Protein AF-A0A2T5PQB7-F1 (afdb_monomer)

Sequence (276 aa):
MSAYSCCNILKSQAKDLSRKLGIKHAAALELIAKSAKFSNFHELMKTAEVKPLEVRLMSAALGVSDLRDAIHEDEVPEELEAELEDQLASAIAESNASEFCIADLVAHTAEYDSTKGTLSLSVSLSYRGKQHPERMYAGTEFFMDCAVTLLRRDGAWMLAEEDGLLISSGQSDRDLDHERELADMEREYLQELESPKVSFEQALADELEIGIDEAAHLTDAEITINDSDDGLVYSYWLDLETVESEPIKRKLINRHGSHQIELRANFFDRVEKIPD

Secondary structure (DSSP, 8-state):
--TTSHHHHHHHHHHHHHHHHT--HHHHHHHHHHHTT-SSHHHHHHHHHH-TT-HHHHHHHHS-SSGGGGGGSTTHHHHHHHHHHHHTHHHHHHSSEEEEEEEEEEEEEEEEETTTTEEEEEEEEEEEEEEPTT--SS--EEEEEEEEEEEEETTEEEE-TTTSEEEEEEEEHHHHHHHHHHHHHHHHHHHHH----B-HHHHHHHHHT--HHHHGGGTTS-EEEEE-TTS-EEEEEEETTS---HHHHHHHHHHHSSSEEEEETTGGGGBS----

Mean predicted aligned error: 13.99 Å

Foldseek 3Di:
DACQQLLNLQLVVLVVVCVVVVHDSLVSLQVLCVVLVHPGNVRVVVCCVVPSLQQSSCCSRQVDSDQFCLCVFDCNQVQVVVVCCVVCVVVVVVFQFDPKHWPDKGWDDWDADSNQQKIKTWMWTKIFGHHDPVDPDGFGIKTFIKIAMWHQDPSHIDQDPPPRIDTPDMDTPNNVVVVVVVVVVVVVVVVVVPQQADALLVLQCVQLVHDSVLSVQQLPFDKDFDADPVGHTQWIKTAQVPRPDPVSQVVSCVVQVDRIDTGGPCSNVRHPDNDD

Structure (mmCIF, N/CA/C/O backbone):
data_AF-A0A2T5PQB7-F1
#
_entry.id   AF-A0A2T5PQB7-F1
#
loop_
_atom_site.group_PDB
_atom_site.id
_atom_site.type_symbol
_atom_site.label_atom_id
_atom_site.label_alt_id
_atom_site.label_comp_id
_atom_site.label_asym_id
_atom_site.label_entity_id
_atom_site.label_seq_id
_atom_site.pdbx_PDB_ins_code
_atom_site.Cartn_x
_atom_site.Cartn_y
_atom_site.Cartn_z
_atom_site.occupancy
_atom_site.B_iso_or_equiv
_atom_site.auth_seq_id
_atom_site.auth_comp_id
_atom_site.auth_asym_id
_atom_site.auth_atom_id
_atom_site.pdbx_PDB_model_num
ATOM 1 N N . MET A 1 1 ? -2.615 -5.185 31.740 1.00 61.34 1 MET A N 1
ATOM 2 C CA . MET A 1 1 ? -3.352 -5.253 30.460 1.00 61.34 1 MET A CA 1
ATOM 3 C C . MET A 1 1 ? -3.457 -3.850 29.912 1.00 61.34 1 MET A C 1
ATOM 5 O O . MET A 1 1 ? -3.871 -2.973 30.662 1.00 61.34 1 MET A O 1
ATOM 9 N N . SER A 1 2 ? -3.048 -3.637 28.667 1.00 78.81 2 SER A N 1
ATOM 10 C CA . SER A 1 2 ? -3.028 -2.301 28.076 1.00 78.81 2 SER A CA 1
ATOM 11 C C . SER A 1 2 ? -4.430 -1.733 27.826 1.00 78.81 2 SER A C 1
ATOM 13 O O . SER A 1 2 ? -5.345 -2.489 27.494 1.00 78.81 2 SER A O 1
ATOM 15 N N . ALA A 1 3 ? -4.592 -0.413 27.962 1.00 82.69 3 ALA A N 1
ATOM 16 C CA . ALA A 1 3 ? -5.834 0.316 27.704 1.00 82.69 3 ALA A CA 1
ATOM 17 C C . ALA A 1 3 ? -6.425 0.028 26.312 1.00 82.69 3 ALA A C 1
ATOM 19 O O . ALA A 1 3 ? -7.640 -0.109 26.204 1.00 82.69 3 ALA A O 1
ATOM 20 N N . TYR A 1 4 ? -5.577 -0.173 25.297 1.00 88.31 4 TYR A N 1
ATOM 21 C CA . TYR A 1 4 ? -6.002 -0.430 23.916 1.00 88.31 4 TYR A CA 1
ATOM 22 C C . TYR A 1 4 ? -6.080 -1.918 23.553 1.00 88.31 4 TYR A C 1
ATOM 24 O O . TYR A 1 4 ? -6.260 -2.285 22.402 1.00 88.31 4 TYR A O 1
ATOM 32 N N . SER A 1 5 ? -5.993 -2.826 24.525 1.00 90.75 5 SER A N 1
ATOM 33 C CA . SER A 1 5 ? -6.391 -4.212 24.250 1.00 90.75 5 SER A CA 1
ATOM 34 C C . SER A 1 5 ? -7.897 -4.281 23.977 1.00 90.75 5 SER A C 1
ATOM 36 O O . SER A 1 5 ? -8.671 -3.623 24.677 1.00 90.75 5 SER A O 1
ATOM 38 N N . CYS A 1 6 ? -8.328 -5.131 23.036 1.00 90.31 6 CYS A N 1
ATOM 39 C CA . CYS A 1 6 ? -9.750 -5.308 22.704 1.00 90.31 6 CYS A CA 1
ATOM 40 C C . CYS A 1 6 ? -10.616 -5.500 23.962 1.00 90.31 6 CYS A C 1
ATOM 42 O O . CYS A 1 6 ? -11.650 -4.866 24.133 1.00 90.31 6 CYS A O 1
ATOM 44 N N . CYS A 1 7 ? -10.137 -6.302 24.915 1.00 90.62 7 CYS A N 1
ATOM 45 C CA . CYS A 1 7 ? -10.797 -6.525 26.200 1.00 90.62 7 CYS A CA 1
ATOM 46 C C . CYS A 1 7 ? -11.022 -5.237 27.014 1.00 90.62 7 CYS A C 1
ATOM 48 O O . CYS A 1 7 ? -12.109 -5.021 27.554 1.00 90.62 7 CYS A O 1
ATOM 50 N N . ASN A 1 8 ? -10.009 -4.375 27.122 1.00 91.00 8 ASN A N 1
ATOM 51 C CA . ASN A 1 8 ? -10.130 -3.135 27.884 1.00 91.00 8 ASN A CA 1
ATOM 52 C C . ASN A 1 8 ? -10.975 -2.087 27.155 1.00 91.00 8 ASN A C 1
ATOM 54 O O . ASN A 1 8 ? -11.748 -1.392 27.817 1.00 91.00 8 ASN A O 1
ATOM 58 N N . ILE A 1 9 ? -10.915 -2.046 25.821 1.00 91.81 9 ILE A N 1
ATOM 59 C CA . ILE A 1 9 ? -11.812 -1.226 25.000 1.00 91.81 9 ILE A CA 1
ATOM 60 C C . ILE A 1 9 ? -13.271 -1.623 25.268 1.00 91.81 9 ILE A C 1
ATOM 62 O O . ILE A 1 9 ? -14.077 -0.777 25.656 1.00 91.81 9 ILE A O 1
ATOM 66 N N . LEU A 1 10 ? -13.599 -2.917 25.195 1.00 92.12 10 LEU A N 1
ATOM 67 C CA . LEU A 1 10 ? -14.954 -3.421 25.461 1.00 92.12 10 LEU A CA 1
ATOM 68 C C . LEU A 1 10 ? -15.416 -3.150 26.902 1.00 92.12 10 LEU A C 1
ATOM 70 O O . LEU A 1 10 ? -16.575 -2.806 27.136 1.00 92.12 10 LEU A O 1
ATOM 74 N N . LYS A 1 11 ? -14.522 -3.246 27.895 1.00 91.88 11 LYS A N 1
ATOM 75 C CA . LYS A 1 11 ? -14.842 -2.864 29.285 1.00 91.88 11 LYS A CA 1
ATOM 76 C C . LYS A 1 11 ? -15.151 -1.374 29.418 1.00 91.88 11 LYS A C 1
ATOM 78 O O . LYS A 1 11 ? -16.061 -1.014 30.169 1.00 91.88 11 LYS A O 1
ATOM 83 N N . SER A 1 12 ? -14.413 -0.519 28.709 1.00 91.69 12 SER A N 1
ATOM 84 C CA . SER A 1 12 ? -14.676 0.921 28.678 1.00 91.69 12 SER A CA 1
ATOM 85 C C . SER A 1 12 ? -16.039 1.207 28.047 1.00 91.69 12 SER A C 1
ATOM 87 O O . SER A 1 12 ? -16.883 1.842 28.677 1.00 91.69 12 SER A O 1
ATOM 89 N N . GLN A 1 13 ? -16.323 0.608 26.887 1.00 91.62 13 GLN A N 1
ATOM 90 C CA . GLN A 1 13 ? -17.629 0.704 26.231 1.00 91.62 13 GLN A CA 1
ATOM 91 C C . GLN A 1 13 ? -18.772 0.223 27.145 1.00 91.62 13 GLN A C 1
ATOM 93 O O . GLN A 1 13 ? -19.814 0.872 27.229 1.00 91.62 13 GLN A O 1
ATOM 98 N N . ALA A 1 14 ? -18.583 -0.862 27.910 1.00 93.00 14 ALA A N 1
ATOM 99 C CA . ALA A 1 14 ? -19.587 -1.347 28.866 1.00 93.00 14 ALA A CA 1
ATOM 100 C C . ALA A 1 14 ? -19.844 -0.352 30.005 1.00 93.00 14 ALA A C 1
ATOM 102 O O . ALA A 1 14 ? -20.958 -0.268 30.531 1.00 93.00 14 ALA A O 1
ATOM 103 N N . LYS A 1 15 ? -18.819 0.392 30.428 1.00 93.38 15 LYS A N 1
ATOM 104 C CA . LYS A 1 15 ? -18.950 1.436 31.450 1.00 93.38 15 LYS A CA 1
ATOM 105 C C . LYS A 1 15 ? -19.785 2.601 30.927 1.00 93.38 15 LYS A C 1
ATOM 107 O O . LYS A 1 15 ? -20.675 3.071 31.638 1.00 93.38 15 LYS A O 1
ATOM 112 N N . ASP A 1 16 ? -19.555 3.012 29.688 1.00 92.12 16 ASP A N 1
ATOM 113 C CA . ASP A 1 16 ? -20.322 4.086 29.061 1.00 92.12 16 ASP A CA 1
ATOM 114 C C . ASP A 1 16 ? -21.757 3.657 28.756 1.00 92.12 16 ASP A C 1
ATOM 116 O O . ASP A 1 16 ? -22.694 4.398 29.045 1.00 92.12 16 ASP A O 1
ATOM 120 N N . LEU A 1 17 ? -21.961 2.424 28.290 1.00 92.88 17 LEU A N 1
ATOM 121 C CA . LEU A 1 17 ? -23.288 1.845 28.068 1.00 92.88 17 LEU A CA 1
ATOM 122 C C . LEU A 1 17 ? -24.085 1.733 29.377 1.00 92.88 17 LEU A C 1
ATOM 124 O O . LEU A 1 17 ? -25.264 2.082 29.417 1.00 92.88 17 LEU A O 1
ATOM 128 N N . SER A 1 18 ? -23.436 1.322 30.472 1.00 94.62 18 SER A N 1
ATOM 129 C CA . SER A 1 18 ? -24.040 1.283 31.811 1.00 94.62 18 SER A CA 1
ATOM 130 C C . SER A 1 18 ? -24.522 2.661 32.266 1.00 94.62 18 SER A C 1
ATOM 132 O O . SER A 1 18 ? -25.629 2.770 32.793 1.00 94.62 18 SER A O 1
ATOM 134 N N . ARG A 1 19 ? -23.732 3.713 32.020 1.00 93.62 19 ARG A N 1
ATOM 135 C CA . ARG A 1 19 ? -24.109 5.100 32.332 1.00 93.62 19 ARG A CA 1
ATOM 136 C C . ARG A 1 19 ? -25.257 5.590 31.454 1.00 93.62 19 ARG A C 1
ATOM 138 O O . ARG A 1 19 ? -26.210 6.149 31.982 1.00 93.62 19 ARG A O 1
ATOM 145 N N . LYS A 1 20 ? -25.184 5.348 30.141 1.00 93.50 20 LYS A N 1
ATOM 146 C CA . LYS A 1 20 ? -26.195 5.783 29.163 1.00 93.50 20 LYS A CA 1
ATOM 147 C C . LYS A 1 20 ? -27.560 5.131 29.404 1.00 93.50 20 LYS A C 1
ATOM 149 O O . LYS A 1 20 ? -28.576 5.803 29.296 1.00 93.50 20 LYS A O 1
ATOM 154 N N . LEU A 1 21 ? -27.588 3.841 29.745 1.00 92.56 21 LEU A N 1
ATOM 155 C CA . LEU A 1 21 ? -28.830 3.077 29.931 1.00 92.56 21 LEU A CA 1
ATOM 156 C C . LEU A 1 21 ? -29.286 2.966 31.394 1.00 92.56 21 LEU A C 1
ATOM 158 O O . LEU A 1 21 ? -30.331 2.378 31.661 1.00 92.56 21 LEU A O 1
ATOM 162 N N . GLY A 1 22 ? -28.507 3.472 32.355 1.00 93.44 22 GLY A N 1
ATOM 163 C CA . GLY A 1 22 ? -28.828 3.371 33.783 1.00 93.44 22 GLY A CA 1
ATOM 164 C C . GLY A 1 22 ? -28.844 1.935 34.331 1.00 93.44 22 GLY A C 1
ATOM 165 O O . GLY A 1 22 ? -29.466 1.671 35.360 1.00 93.44 22 GLY A O 1
ATOM 166 N N . ILE A 1 23 ? -28.181 0.990 33.659 1.00 94.88 23 ILE A N 1
ATOM 167 C CA . ILE A 1 23 ? -28.121 -0.422 34.067 1.00 94.88 23 ILE A CA 1
ATOM 168 C C . ILE A 1 23 ? -26.867 -0.719 34.893 1.00 94.88 23 ILE A C 1
ATOM 170 O O . ILE A 1 23 ? -25.860 -0.014 34.813 1.00 94.88 23 ILE A O 1
ATOM 174 N N . LYS A 1 24 ? -26.885 -1.818 35.658 1.00 95.31 24 LYS A N 1
ATOM 175 C CA . LYS A 1 24 ? -25.694 -2.303 36.379 1.00 95.31 24 LYS A CA 1
ATOM 176 C C . LYS A 1 24 ? -24.565 -2.627 35.394 1.00 95.31 24 LYS A C 1
ATOM 178 O O . LYS A 1 24 ? -24.802 -3.285 34.385 1.00 95.31 24 LYS A O 1
ATOM 183 N N . HIS A 1 25 ? -23.329 -2.271 35.742 1.00 92.81 25 HIS A N 1
ATOM 184 C CA . HIS A 1 25 ? -22.156 -2.519 34.892 1.00 92.81 25 HIS A CA 1
ATOM 185 C C . HIS A 1 25 ? -21.985 -3.997 34.498 1.00 92.81 25 HIS A C 1
ATOM 187 O O . HIS A 1 25 ? -21.705 -4.291 33.344 1.00 92.81 25 HIS A O 1
ATOM 193 N N . ALA A 1 26 ? -22.252 -4.936 35.413 1.00 92.88 26 ALA A N 1
ATOM 194 C CA . ALA A 1 26 ? -22.225 -6.368 35.103 1.00 92.88 26 ALA A CA 1
ATOM 195 C C . ALA A 1 26 ? -23.232 -6.765 34.004 1.00 92.88 26 ALA A C 1
ATOM 197 O O . ALA A 1 26 ? -22.916 -7.582 33.148 1.00 92.88 26 ALA A O 1
ATOM 198 N N . ALA A 1 27 ? -24.421 -6.151 33.986 1.00 93.56 27 ALA A N 1
ATOM 199 C CA . ALA A 1 27 ? -25.402 -6.384 32.927 1.00 93.56 27 ALA A CA 1
ATOM 200 C C . ALA A 1 27 ? -24.947 -5.771 31.592 1.00 93.56 27 ALA A C 1
ATOM 202 O O . ALA A 1 27 ? -25.149 -6.378 30.547 1.00 93.56 27 ALA A O 1
ATOM 203 N N . ALA A 1 28 ? -24.288 -4.608 31.623 1.00 94.38 28 ALA A N 1
ATOM 204 C CA . ALA A 1 28 ? -23.699 -3.998 30.431 1.00 94.38 28 ALA A CA 1
ATOM 205 C C . ALA A 1 28 ? -22.583 -4.863 29.817 1.00 94.38 28 ALA A C 1
ATOM 207 O O . ALA A 1 28 ? -22.543 -5.025 28.602 1.00 94.38 28 ALA A O 1
ATOM 208 N N . LEU A 1 29 ? -21.719 -5.466 30.644 1.00 93.38 29 LEU A N 1
ATOM 209 C CA . LEU A 1 29 ? -20.676 -6.392 30.181 1.00 93.38 29 LEU A CA 1
ATOM 210 C C . LEU A 1 29 ? -21.268 -7.627 29.485 1.00 93.38 29 LEU A C 1
ATOM 212 O O . LEU A 1 29 ? -20.774 -8.036 28.438 1.00 93.38 29 LEU A O 1
ATOM 216 N N . GLU A 1 30 ? -22.352 -8.189 30.026 1.00 95.00 30 GLU A N 1
ATOM 217 C CA . GLU A 1 30 ? -23.059 -9.315 29.400 1.00 95.00 30 GLU A CA 1
ATOM 218 C C . GLU A 1 30 ? -23.740 -8.925 28.081 1.00 95.00 30 GLU A C 1
ATOM 220 O O . GLU A 1 30 ? -23.756 -9.716 27.139 1.00 95.00 30 GLU A O 1
ATOM 225 N N . LEU A 1 31 ? -24.279 -7.706 27.980 1.00 93.50 31 LEU A N 1
ATOM 226 C CA . LEU A 1 31 ? -24.834 -7.201 26.723 1.00 93.50 31 LEU A CA 1
ATOM 227 C C . LEU A 1 31 ? -23.756 -7.070 25.644 1.00 93.50 31 LEU A C 1
ATOM 229 O O . LEU A 1 31 ? -23.984 -7.528 24.527 1.00 93.50 31 LEU A O 1
ATOM 233 N N . ILE A 1 32 ? -22.585 -6.522 25.988 1.00 93.25 32 ILE A N 1
ATOM 234 C CA . ILE A 1 32 ? -21.455 -6.412 25.053 1.00 93.25 32 ILE A CA 1
ATOM 235 C C . ILE A 1 32 ? -20.935 -7.789 24.635 1.00 93.25 32 ILE A C 1
ATOM 237 O O . ILE A 1 32 ? -20.664 -8.019 23.460 1.00 93.25 32 ILE A O 1
ATOM 241 N N . ALA A 1 33 ? -20.831 -8.737 25.570 1.00 93.38 33 ALA A N 1
ATOM 242 C CA . ALA A 1 33 ? -20.403 -10.090 25.232 1.00 93.38 33 ALA A CA 1
ATOM 243 C C . ALA A 1 33 ? -21.357 -10.742 24.220 1.00 93.38 33 ALA A C 1
ATOM 245 O O . ALA A 1 33 ? -20.915 -11.295 23.213 1.00 93.38 33 ALA A O 1
ATOM 246 N N . LYS A 1 34 ? -22.668 -10.607 24.439 1.00 93.44 34 LYS A N 1
ATOM 247 C CA . LYS A 1 34 ? -23.684 -11.138 23.524 1.00 93.44 34 LYS A CA 1
ATOM 248 C C . LYS A 1 34 ? -23.703 -10.422 22.177 1.00 93.44 34 LYS A C 1
ATOM 250 O O . LYS A 1 34 ? -23.844 -11.096 21.159 1.00 93.44 34 LYS A O 1
ATOM 255 N N . SER A 1 35 ? -23.536 -9.097 22.138 1.00 91.12 35 SER A N 1
ATOM 256 C CA . SER A 1 35 ? -23.449 -8.360 20.868 1.00 91.12 35 SER A CA 1
ATOM 257 C C . SER A 1 35 ? -22.213 -8.766 20.066 1.00 91.12 35 SER A C 1
ATOM 259 O O . SER A 1 35 ? -22.291 -8.910 18.851 1.00 91.12 35 SER A O 1
ATOM 261 N N . ALA A 1 36 ? -21.108 -9.064 20.753 1.00 91.75 36 ALA A N 1
ATOM 262 C CA . ALA A 1 36 ? -19.898 -9.637 20.173 1.00 91.75 36 ALA A CA 1
ATOM 263 C C . ALA A 1 36 ? -20.003 -11.154 19.894 1.00 91.75 36 ALA A C 1
ATOM 265 O O . ALA A 1 36 ? -19.003 -11.799 19.598 1.00 91.75 36 ALA A O 1
ATOM 266 N N . LYS A 1 37 ? -21.201 -11.755 19.965 1.00 93.69 37 LYS A N 1
ATOM 267 C CA . LYS A 1 37 ? -21.455 -13.181 19.676 1.00 93.69 37 LYS A CA 1
ATOM 268 C C . LYS A 1 37 ? -20.704 -14.154 20.603 1.00 93.69 37 LYS A C 1
ATOM 270 O O . LYS A 1 37 ? -20.352 -15.259 20.185 1.00 93.69 37 LYS A O 1
ATOM 275 N N . PHE A 1 38 ? -20.467 -13.767 21.856 1.00 93.94 38 PHE A N 1
ATOM 276 C CA . PHE A 1 38 ? -20.034 -14.659 22.937 1.00 93.94 38 PHE A CA 1
ATOM 277 C C . PHE A 1 38 ? -21.229 -15.082 23.798 1.00 93.94 38 PHE A C 1
ATOM 279 O O . PHE A 1 38 ? -22.216 -14.355 23.922 1.00 93.94 38 PHE A O 1
ATOM 286 N N . SER A 1 39 ? -21.139 -16.252 24.432 1.00 93.19 39 SER A N 1
ATOM 287 C CA . SER A 1 39 ? -22.219 -16.779 25.278 1.00 93.19 39 SER A CA 1
ATOM 288 C C . SER A 1 39 ? -22.376 -15.978 26.572 1.00 93.19 39 SER A C 1
ATOM 290 O O . SER A 1 39 ? -23.489 -15.803 27.069 1.00 93.19 39 SER A O 1
ATOM 292 N N . ASN A 1 40 ? -21.253 -15.530 27.136 1.00 94.44 40 ASN A N 1
ATOM 293 C CA . ASN A 1 40 ? -21.177 -14.728 28.354 1.00 94.44 40 ASN A CA 1
ATOM 294 C C . ASN A 1 40 ? -19.845 -13.969 28.425 1.00 94.44 40 ASN A C 1
ATOM 296 O O . ASN A 1 40 ? -18.910 -14.233 27.661 1.00 94.44 40 ASN A O 1
ATOM 300 N N . PHE A 1 41 ? -19.734 -13.046 29.381 1.00 92.62 41 PHE A N 1
ATOM 301 C CA . PHE A 1 41 ? -18.526 -12.240 29.547 1.00 92.62 41 PHE A CA 1
ATOM 302 C C . PHE A 1 41 ? -17.288 -13.061 29.955 1.00 92.62 41 PHE A C 1
ATOM 304 O O . PHE A 1 41 ? -16.159 -12.697 29.624 1.00 92.62 41 PHE A O 1
ATOM 311 N N . HIS A 1 42 ? -17.471 -14.193 30.638 1.00 93.25 42 HIS A N 1
ATOM 312 C CA . HIS A 1 42 ? -16.360 -15.065 31.022 1.00 93.25 42 HIS A CA 1
ATOM 313 C C . HIS A 1 42 ? -15.706 -15.748 29.806 1.00 93.25 42 HIS A C 1
ATOM 315 O O . HIS A 1 42 ? -14.479 -15.801 29.726 1.00 93.25 42 HIS A O 1
ATOM 321 N N . GLU A 1 43 ? -16.500 -16.212 28.834 1.00 94.62 43 GLU A N 1
ATOM 322 C CA . GLU A 1 43 ? -16.003 -16.751 27.557 1.00 94.62 43 GLU A CA 1
ATOM 323 C C . GLU A 1 43 ? -15.200 -15.696 26.789 1.00 94.62 43 GLU A C 1
ATOM 325 O O . GLU A 1 43 ? -14.109 -15.986 26.293 1.00 94.62 43 GLU A O 1
ATOM 330 N N . LEU A 1 44 ? -15.711 -14.463 26.742 1.00 93.44 44 LEU A N 1
ATOM 331 C CA . LEU A 1 44 ? -15.043 -13.334 26.100 1.00 93.44 44 LEU A CA 1
ATOM 332 C C . LEU A 1 44 ? -13.675 -13.068 26.736 1.00 93.44 44 LEU A C 1
ATOM 334 O O . LEU A 1 44 ? -12.671 -13.002 26.031 1.00 93.44 44 LEU A O 1
ATOM 338 N N . MET A 1 45 ? -13.617 -12.977 28.069 1.00 92.81 45 MET A N 1
ATOM 339 C CA . MET A 1 45 ? -12.368 -12.773 28.810 1.00 92.81 45 MET A CA 1
ATOM 340 C C . MET A 1 45 ? -11.349 -13.880 28.535 1.00 92.81 45 MET A C 1
ATOM 342 O O . MET A 1 45 ? -10.198 -13.590 28.218 1.00 92.81 45 MET A O 1
ATOM 346 N N . LYS A 1 46 ? -11.779 -15.145 28.599 1.00 93.75 46 LYS A N 1
ATOM 347 C CA . LYS A 1 46 ? -10.907 -16.295 28.340 1.00 93.75 46 LYS A CA 1
ATOM 348 C C . LYS A 1 46 ? -10.395 -16.304 26.898 1.00 93.75 46 LYS A C 1
ATOM 350 O O . LYS A 1 46 ? -9.241 -16.639 26.650 1.00 93.75 46 LYS A O 1
ATOM 355 N N . THR A 1 47 ? -11.241 -15.912 25.947 1.00 92.81 47 THR A N 1
ATOM 356 C CA . THR A 1 47 ? -10.842 -15.779 24.542 1.00 92.81 47 THR A CA 1
ATOM 357 C C . THR A 1 47 ? -9.816 -14.668 24.382 1.00 92.81 47 THR A C 1
ATOM 359 O O . THR A 1 47 ? -8.798 -14.895 23.743 1.00 92.81 47 THR A O 1
ATOM 362 N N . ALA A 1 48 ? -10.018 -13.515 25.022 1.00 91.31 48 ALA A N 1
ATOM 363 C CA . ALA A 1 48 ? -9.080 -12.398 24.962 1.00 91.31 48 ALA A CA 1
ATOM 364 C C . ALA A 1 48 ? -7.710 -12.714 25.586 1.00 91.31 48 ALA A C 1
ATOM 366 O O . ALA A 1 48 ? -6.710 -12.145 25.161 1.00 91.31 48 ALA A O 1
ATOM 367 N N . GLU A 1 49 ? -7.644 -13.617 26.568 1.00 90.12 49 GLU A N 1
ATOM 368 C CA . GLU A 1 49 ? -6.379 -14.084 27.152 1.00 90.12 49 GLU A CA 1
ATOM 369 C C . GLU A 1 49 ? -5.605 -15.019 26.211 1.00 90.12 49 GLU A C 1
ATOM 371 O O . GLU A 1 49 ? -4.384 -14.924 26.120 1.00 90.12 49 GLU A O 1
ATOM 376 N N . VAL A 1 50 ? -6.302 -15.918 25.507 1.00 92.06 50 VAL A N 1
ATOM 377 C CA . VAL A 1 50 ? -5.671 -16.926 24.633 1.00 92.06 50 VAL A CA 1
ATOM 378 C C . VAL A 1 50 ? -5.420 -16.386 23.222 1.00 92.06 50 VAL A C 1
ATOM 380 O O . VAL A 1 50 ? -4.408 -16.704 22.603 1.00 92.06 50 VAL A O 1
ATOM 383 N N . LYS A 1 51 ? -6.353 -15.590 22.696 1.00 92.62 51 LYS A N 1
ATOM 384 C CA . LYS A 1 51 ? -6.337 -14.984 21.360 1.00 92.62 51 LYS A CA 1
ATOM 385 C C . LYS A 1 51 ? -6.824 -13.529 21.452 1.00 92.62 51 LYS A C 1
ATOM 387 O O . LYS A 1 51 ? -7.998 -13.259 21.199 1.00 92.62 51 LYS A O 1
ATOM 392 N N . PRO A 1 52 ? -5.934 -12.581 21.796 1.00 89.31 52 PRO A N 1
ATOM 393 C CA . PRO A 1 52 ? -6.294 -11.172 21.990 1.00 89.31 52 PRO A CA 1
ATOM 394 C C . PRO A 1 52 ? -6.891 -10.480 20.754 1.00 89.31 52 PRO A C 1
ATOM 396 O O . PRO A 1 52 ? -7.635 -9.513 20.905 1.00 89.31 52 PRO A O 1
ATOM 399 N N . LEU A 1 53 ? -6.564 -10.984 19.559 1.00 90.31 53 LEU A N 1
ATOM 400 C CA . LEU A 1 53 ? -6.986 -10.482 18.245 1.00 90.31 53 LEU A CA 1
ATOM 401 C C . LEU A 1 53 ? -7.922 -11.472 17.533 1.00 90.31 53 LEU A C 1
ATOM 403 O O . LEU A 1 53 ? -7.849 -11.681 16.327 1.00 90.31 53 LEU A O 1
ATOM 407 N N . GLU A 1 54 ? -8.770 -12.170 18.286 1.00 93.75 54 GLU A N 1
ATOM 408 C CA . GLU A 1 54 ? -9.811 -12.999 17.678 1.00 93.75 54 GLU A CA 1
ATOM 409 C C . GLU A 1 54 ? -10.858 -12.118 16.970 1.00 93.75 54 GLU A C 1
ATOM 411 O O . GLU A 1 54 ? -11.182 -11.025 17.431 1.00 93.75 54 GLU A O 1
ATOM 416 N N . VAL A 1 55 ? -11.380 -12.589 15.833 1.00 93.06 55 VAL A N 1
ATOM 417 C CA . VAL A 1 55 ? -12.209 -11.795 14.905 1.00 93.06 55 VAL A CA 1
ATOM 418 C C . VAL A 1 55 ? -13.436 -11.164 15.574 1.00 93.06 55 VAL A C 1
ATOM 420 O O . VAL A 1 55 ? -13.774 -10.019 15.280 1.00 93.06 55 VAL A O 1
ATOM 423 N N . ARG A 1 56 ? -14.106 -11.861 16.502 1.00 93.62 56 ARG A N 1
ATOM 424 C CA . ARG A 1 56 ? -15.270 -11.314 17.217 1.00 93.62 56 ARG A CA 1
ATOM 425 C C . ARG A 1 56 ? -14.860 -10.222 18.202 1.00 93.62 56 ARG A C 1
ATOM 427 O O . ARG A 1 56 ? -15.592 -9.247 18.358 1.00 93.62 56 ARG A O 1
ATOM 434 N N . LEU A 1 57 ? -13.705 -10.372 18.855 1.00 92.75 57 LEU A N 1
ATOM 435 C CA . LEU A 1 57 ? -13.146 -9.337 19.731 1.00 92.75 57 LEU A CA 1
ATOM 436 C C . LEU A 1 57 ? -12.757 -8.089 18.941 1.00 92.75 57 LEU A C 1
ATOM 438 O O . LEU A 1 57 ? -13.114 -6.990 19.360 1.00 92.75 57 LEU A O 1
ATOM 442 N N . MET A 1 58 ? -12.058 -8.259 17.816 1.00 93.88 58 MET A N 1
ATOM 443 C CA . MET A 1 58 ? -11.636 -7.143 16.965 1.00 93.88 58 MET A CA 1
ATOM 444 C C . MET A 1 58 ? -12.842 -6.407 16.394 1.00 93.88 58 MET A C 1
ATOM 446 O O . MET A 1 58 ? -12.950 -5.203 16.592 1.00 93.88 58 MET A O 1
ATOM 450 N N . SER A 1 59 ? -13.810 -7.126 15.824 1.00 92.69 59 SER A N 1
ATOM 451 C CA . SER A 1 59 ? -15.004 -6.500 15.251 1.00 92.69 59 SER A CA 1
ATOM 452 C C . SER A 1 59 ? -15.780 -5.688 16.293 1.00 92.69 59 SER A C 1
ATOM 454 O O . SER A 1 59 ? -16.217 -4.576 16.015 1.00 92.69 59 SER A O 1
ATOM 456 N N . ALA A 1 60 ? -15.899 -6.189 17.526 1.00 91.69 60 ALA A N 1
ATOM 457 C CA . ALA A 1 60 ? -16.606 -5.473 18.584 1.00 91.69 60 ALA A CA 1
ATOM 458 C C . ALA A 1 60 ? -15.812 -4.287 19.171 1.00 91.69 60 ALA A C 1
ATOM 460 O O . ALA A 1 60 ? -16.407 -3.293 19.582 1.00 91.69 60 ALA A O 1
ATOM 461 N N . ALA A 1 61 ? -14.483 -4.392 19.269 1.00 92.12 61 ALA A N 1
ATOM 462 C CA . ALA A 1 61 ? -13.648 -3.384 19.928 1.00 92.12 61 ALA A CA 1
ATOM 463 C C . ALA A 1 61 ? -13.103 -2.321 18.962 1.00 92.12 61 ALA A C 1
ATOM 465 O O . ALA A 1 61 ? -13.088 -1.128 19.272 1.00 92.12 61 ALA A O 1
ATOM 466 N N . LEU A 1 62 ? -12.626 -2.771 17.808 1.00 91.44 62 LEU A N 1
ATOM 467 C CA . LEU A 1 62 ? -11.897 -1.996 16.809 1.00 91.44 62 LEU A CA 1
ATOM 468 C C . LEU A 1 62 ? -12.747 -1.660 15.578 1.00 91.44 62 LEU A C 1
ATOM 470 O O . LEU A 1 62 ? -12.271 -0.932 14.719 1.00 91.44 62 LEU A O 1
ATOM 474 N N . GLY A 1 63 ? -13.969 -2.192 15.479 1.00 90.88 63 GLY A N 1
ATOM 475 C CA . GLY A 1 63 ? -14.857 -2.008 14.323 1.00 90.88 63 GLY A CA 1
ATOM 476 C C . GLY A 1 63 ? -14.551 -2.948 13.156 1.00 90.88 63 GLY A C 1
ATOM 477 O O . GLY A 1 63 ? -15.448 -3.271 12.388 1.00 90.88 63 GLY A O 1
ATOM 478 N N . VAL A 1 64 ? -13.332 -3.489 13.095 1.00 93.06 64 VAL A N 1
ATOM 479 C CA . VAL A 1 64 ? -12.834 -4.267 11.955 1.00 93.06 64 VAL A CA 1
ATOM 480 C C . VAL A 1 64 ? -12.708 -5.761 12.242 1.00 93.06 64 VAL A C 1
ATOM 482 O O . VAL A 1 64 ? -12.367 -6.180 13.351 1.00 93.06 64 VAL A O 1
ATOM 485 N N . SER A 1 65 ? -12.975 -6.590 11.231 1.00 91.94 65 SER A N 1
ATOM 486 C CA . SER A 1 65 ? -12.709 -8.036 11.277 1.00 91.94 65 SER A CA 1
ATOM 487 C C . SER A 1 65 ? -11.281 -8.403 10.886 1.00 91.94 65 SER A C 1
ATOM 489 O O . SER A 1 65 ? -10.786 -9.440 11.331 1.00 91.94 65 SER A O 1
ATOM 491 N N . ASP A 1 66 ? -10.637 -7.560 10.085 1.00 93.38 66 ASP A N 1
ATOM 492 C CA . ASP A 1 66 ? -9.235 -7.640 9.703 1.00 93.38 66 ASP A CA 1
ATOM 493 C C . ASP A 1 66 ? -8.589 -6.285 10.001 1.00 93.38 66 ASP A C 1
ATOM 495 O O . ASP A 1 66 ? -9.153 -5.244 9.688 1.00 93.38 66 ASP A O 1
ATOM 499 N N . LEU A 1 67 ? -7.412 -6.278 10.627 1.00 93.19 67 LEU A N 1
ATOM 500 C CA . LEU A 1 67 ? -6.713 -5.029 10.938 1.00 93.19 67 LEU A CA 1
ATOM 501 C C . LEU A 1 67 ? -6.350 -4.243 9.674 1.00 93.19 67 LEU A C 1
ATOM 503 O O . LEU A 1 67 ? -6.252 -3.024 9.731 1.00 93.19 67 LEU A O 1
ATOM 507 N N . ARG A 1 68 ? -6.185 -4.932 8.543 1.00 94.31 68 ARG A N 1
ATOM 508 C CA . ARG A 1 68 ? -5.918 -4.311 7.243 1.00 94.31 68 ARG A CA 1
ATOM 509 C C . ARG A 1 68 ? -7.068 -3.432 6.763 1.00 94.31 68 ARG A C 1
ATOM 511 O O . ARG A 1 68 ? -6.810 -2.429 6.114 1.00 94.31 68 ARG A O 1
ATOM 518 N N . ASP A 1 69 ? -8.300 -3.757 7.148 1.00 93.62 69 ASP A N 1
ATOM 519 C CA . ASP A 1 69 ? -9.485 -2.993 6.753 1.00 93.62 69 ASP A CA 1
ATOM 520 C C . ASP A 1 69 ? -9.574 -1.644 7.487 1.00 93.62 69 ASP A C 1
ATOM 522 O O . ASP A 1 69 ? -10.304 -0.761 7.052 1.00 93.62 69 ASP A O 1
ATOM 526 N N . ALA A 1 70 ? -8.810 -1.443 8.572 1.00 93.19 70 ALA A N 1
ATOM 527 C CA . ALA A 1 70 ? -8.850 -0.215 9.372 1.00 93.19 70 ALA A CA 1
ATOM 528 C C . ALA A 1 70 ? -8.459 1.047 8.591 1.00 93.19 70 ALA A C 1
ATOM 530 O O . ALA A 1 70 ? -8.820 2.145 8.999 1.00 93.19 70 ALA A O 1
ATOM 531 N N . ILE A 1 71 ? -7.746 0.898 7.472 1.00 92.94 71 ILE A N 1
ATOM 532 C CA . ILE A 1 71 ? -7.398 2.012 6.586 1.00 92.94 71 ILE A CA 1
ATOM 533 C C . ILE A 1 71 ? -8.600 2.558 5.798 1.00 92.94 71 ILE A C 1
ATOM 535 O O . ILE A 1 71 ? -8.531 3.656 5.260 1.00 92.94 71 ILE A O 1
ATOM 539 N N . HIS A 1 72 ? -9.700 1.804 5.734 1.00 91.75 72 HIS A N 1
ATOM 540 C CA . HIS A 1 72 ? -10.939 2.190 5.054 1.00 91.75 72 HIS A CA 1
ATOM 541 C C . HIS A 1 72 ? -12.035 2.663 6.020 1.00 91.75 72 HIS A C 1
ATOM 543 O O . HIS A 1 72 ? -13.155 2.931 5.589 1.00 91.75 72 HIS A O 1
ATOM 549 N N . GLU A 1 73 ? -11.740 2.716 7.318 1.00 91.88 73 GLU A N 1
ATOM 550 C CA . GLU A 1 73 ? -12.702 3.077 8.357 1.00 91.88 73 GLU A CA 1
ATOM 551 C C . GLU A 1 73 ? -12.593 4.555 8.743 1.00 91.88 73 GLU A C 1
ATOM 553 O O . GLU A 1 73 ? -11.543 5.180 8.598 1.00 91.88 73 GLU A O 1
ATOM 558 N N . ASP A 1 74 ? -13.676 5.075 9.325 1.00 91.38 74 ASP A N 1
ATOM 559 C CA . ASP A 1 74 ? -13.744 6.428 9.885 1.00 91.38 74 ASP A CA 1
ATOM 560 C C . ASP A 1 74 ? -13.333 7.511 8.851 1.00 91.38 74 ASP A C 1
ATOM 562 O O . ASP A 1 74 ? -13.785 7.465 7.707 1.00 91.38 74 ASP A O 1
ATOM 566 N N . GLU A 1 75 ? -12.527 8.501 9.246 1.00 90.50 75 GLU A N 1
ATOM 567 C CA . GLU A 1 75 ? -12.045 9.596 8.378 1.00 90.50 75 GLU A CA 1
ATOM 568 C C . GLU A 1 75 ? -10.656 9.295 7.772 1.00 90.50 75 GLU A C 1
ATOM 570 O O . GLU A 1 75 ? -10.079 10.129 7.077 1.00 90.50 75 GLU A O 1
ATOM 575 N N . VAL A 1 76 ? -10.124 8.080 7.977 1.00 92.38 76 VAL A N 1
ATOM 576 C CA . VAL A 1 76 ? -8.762 7.699 7.558 1.00 92.38 76 VAL A CA 1
ATOM 577 C C . VAL A 1 76 ? -8.516 7.873 6.053 1.00 92.38 76 VAL A C 1
ATOM 579 O O . VAL A 1 76 ? -7.454 8.388 5.707 1.00 92.38 76 VAL A O 1
ATOM 582 N N . PRO A 1 77 ? -9.435 7.497 5.136 1.00 91.25 77 PRO A N 1
ATOM 583 C CA . PRO A 1 77 ? -9.216 7.721 3.708 1.00 91.25 77 PRO A CA 1
ATOM 584 C C . PRO A 1 77 ? -9.075 9.203 3.341 1.00 91.25 77 PRO A C 1
ATOM 586 O O . PRO A 1 77 ? -8.230 9.540 2.520 1.00 91.25 77 PRO A O 1
ATOM 589 N N . GLU A 1 78 ? -9.868 10.081 3.963 1.00 91.19 78 GLU A N 1
ATOM 590 C CA . GLU A 1 78 ? -9.835 11.5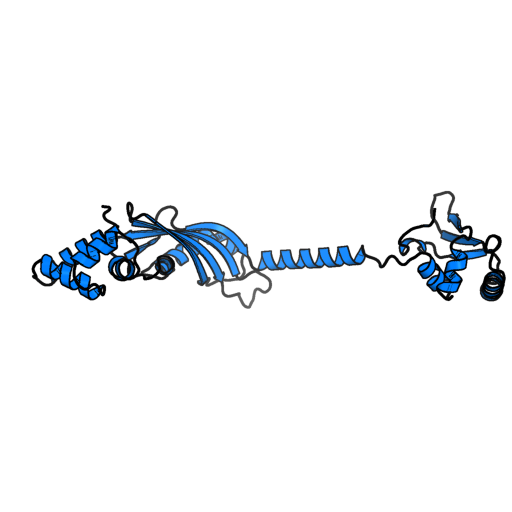27 3.700 1.00 91.19 78 GLU A CA 1
ATOM 591 C C . GLU A 1 78 ? -8.542 12.153 4.242 1.00 91.19 78 GLU A C 1
ATOM 593 O O . GLU A 1 78 ? -7.898 12.947 3.557 1.00 91.19 78 GLU A O 1
ATOM 598 N N . GLU A 1 79 ? -8.119 11.750 5.445 1.00 93.12 79 GLU A N 1
ATOM 599 C CA . GLU A 1 79 ? -6.840 12.164 6.034 1.00 93.12 79 GLU A CA 1
ATOM 600 C C . GLU A 1 79 ? -5.647 11.686 5.193 1.00 93.12 79 GLU A C 1
ATOM 602 O O . GLU A 1 79 ? -4.695 12.436 4.976 1.00 93.12 79 GLU A O 1
ATOM 607 N N . LEU A 1 80 ? -5.708 10.454 4.679 1.00 92.56 80 LEU A N 1
ATOM 608 C CA . LEU A 1 80 ? -4.673 9.884 3.823 1.00 92.56 80 LEU A CA 1
ATOM 609 C C . LEU A 1 80 ? -4.582 10.605 2.472 1.00 92.56 80 LEU A C 1
ATOM 611 O O . LEU A 1 80 ? -3.476 10.861 2.002 1.00 92.56 80 LEU A O 1
ATOM 615 N N . GLU A 1 81 ? -5.716 10.931 1.847 1.00 92.50 81 GLU A N 1
ATOM 616 C CA . GLU A 1 81 ? -5.739 11.703 0.598 1.00 92.50 81 GLU A CA 1
ATOM 617 C C . GLU A 1 81 ? -5.153 13.104 0.789 1.00 92.50 81 GLU A C 1
ATOM 619 O O . GLU A 1 81 ? -4.336 13.531 -0.025 1.00 92.50 81 GLU A O 1
ATOM 624 N N . ALA A 1 82 ? -5.504 13.786 1.882 1.00 91.81 82 ALA A N 1
ATOM 625 C CA . ALA A 1 82 ? -4.955 15.102 2.196 1.00 91.81 82 ALA A CA 1
ATOM 626 C C . ALA A 1 82 ? -3.429 15.060 2.398 1.00 91.81 82 ALA A C 1
ATOM 628 O O . ALA A 1 82 ? -2.710 15.910 1.873 1.00 91.81 82 ALA A O 1
ATOM 629 N N . GLU A 1 83 ? -2.928 14.051 3.115 1.00 92.31 83 GLU A N 1
ATOM 630 C CA . GLU A 1 83 ? -1.492 13.867 3.343 1.00 92.31 83 GLU A CA 1
ATOM 631 C C . GLU A 1 83 ? -0.746 13.502 2.046 1.00 92.31 83 GLU A C 1
ATOM 633 O O . GLU A 1 83 ? 0.343 14.013 1.781 1.00 92.31 83 GLU A O 1
ATOM 638 N N . LEU A 1 84 ? -1.340 12.658 1.193 1.00 92.00 84 LEU A N 1
ATOM 639 C CA . LEU A 1 84 ? -0.790 12.338 -0.128 1.00 92.00 84 LEU A CA 1
ATOM 640 C C . LEU A 1 84 ? -0.730 13.568 -1.035 1.00 92.00 84 LEU A C 1
ATOM 642 O O . LEU A 1 84 ? 0.268 13.757 -1.727 1.00 92.00 84 LEU A O 1
ATOM 646 N N . GLU A 1 85 ? -1.776 14.396 -1.048 1.00 91.44 85 GLU A N 1
ATOM 647 C CA . GLU A 1 85 ? -1.805 15.631 -1.833 1.00 91.44 85 GLU A CA 1
ATOM 648 C C . GLU A 1 85 ? -0.690 16.594 -1.406 1.00 91.44 85 GLU A C 1
ATOM 650 O O . GLU A 1 85 ? -0.013 17.147 -2.275 1.00 91.44 85 GLU A O 1
ATOM 655 N N . ASP A 1 86 ? -0.448 16.746 -0.100 1.00 91.69 86 ASP A N 1
ATOM 656 C CA . ASP A 1 86 ? 0.625 17.603 0.416 1.00 91.69 86 ASP A CA 1
ATOM 657 C C . ASP A 1 86 ? 2.016 17.051 0.064 1.00 91.69 86 ASP A C 1
ATOM 659 O O . ASP A 1 86 ? 2.826 17.749 -0.558 1.00 91.69 86 ASP A O 1
ATOM 663 N N . GLN A 1 87 ? 2.283 15.771 0.359 1.00 90.81 87 GLN A N 1
ATOM 664 C CA . GLN A 1 87 ? 3.589 15.156 0.087 1.00 90.81 87 GLN A CA 1
ATOM 665 C C . GLN A 1 87 ? 3.908 15.077 -1.414 1.00 90.81 87 GLN A C 1
ATOM 667 O O . GLN A 1 87 ? 5.068 15.219 -1.814 1.00 90.81 87 GLN A O 1
ATOM 672 N N . LEU A 1 88 ? 2.896 14.874 -2.264 1.00 89.56 88 LEU A N 1
ATOM 673 C CA . LEU A 1 88 ? 3.060 14.757 -3.715 1.00 89.56 88 LEU A CA 1
ATOM 674 C C . LEU A 1 88 ? 2.819 16.066 -4.465 1.00 89.56 88 LEU A C 1
ATOM 676 O O . LEU A 1 88 ? 2.914 16.064 -5.692 1.00 89.56 88 LEU A O 1
ATOM 680 N N . ALA A 1 89 ? 2.576 17.189 -3.786 1.00 89.69 89 ALA A N 1
ATOM 681 C CA . ALA A 1 89 ? 2.236 18.461 -4.426 1.00 89.69 89 ALA A CA 1
ATOM 682 C C . ALA A 1 89 ? 3.223 18.860 -5.541 1.00 89.69 89 ALA A C 1
ATOM 684 O O . ALA A 1 89 ? 2.817 19.302 -6.618 1.00 89.69 89 ALA A O 1
ATOM 685 N N . SER A 1 90 ? 4.528 18.656 -5.316 1.00 88.38 90 SER A N 1
ATOM 686 C CA . SER A 1 90 ? 5.562 18.934 -6.323 1.00 88.38 90 SER A CA 1
ATOM 687 C C . SER A 1 90 ? 5.495 17.971 -7.512 1.00 88.38 90 SER A C 1
ATOM 689 O O . SER A 1 90 ? 5.554 18.415 -8.654 1.00 88.38 90 SER A O 1
ATOM 691 N N . ALA A 1 91 ? 5.339 16.667 -7.262 1.00 85.75 91 ALA A N 1
ATOM 692 C CA . ALA A 1 91 ? 5.250 15.654 -8.316 1.00 85.75 91 ALA A CA 1
ATOM 693 C C . ALA A 1 91 ? 3.969 15.822 -9.154 1.00 85.75 91 ALA A C 1
ATOM 695 O O . ALA A 1 91 ? 3.994 15.729 -10.381 1.00 85.75 91 ALA A O 1
ATOM 696 N N . ILE A 1 92 ? 2.855 16.158 -8.502 1.00 87.56 92 ILE A N 1
ATOM 697 C CA . ILE A 1 92 ? 1.585 16.506 -9.144 1.00 87.56 92 ILE A CA 1
ATOM 698 C C . ILE A 1 92 ? 1.752 17.744 -10.027 1.00 87.56 92 ILE A C 1
ATOM 700 O O . ILE A 1 92 ? 1.263 17.747 -11.155 1.00 87.56 92 ILE A O 1
ATOM 704 N N . ALA A 1 93 ? 2.467 18.774 -9.565 1.00 85.81 93 ALA A N 1
ATOM 705 C CA . ALA A 1 93 ? 2.705 19.989 -10.347 1.00 85.81 93 ALA A CA 1
ATOM 706 C C . ALA A 1 93 ? 3.537 19.744 -11.620 1.00 85.81 93 ALA A C 1
ATOM 708 O O . ALA A 1 93 ? 3.394 20.482 -12.598 1.00 85.81 93 ALA A O 1
ATOM 709 N N . GLU A 1 94 ? 4.393 18.721 -11.616 1.00 82.81 94 GLU A N 1
ATOM 710 C CA . GLU A 1 94 ? 5.151 18.274 -12.792 1.00 82.81 94 GLU A CA 1
ATOM 711 C C . GLU A 1 94 ? 4.317 17.392 -13.738 1.00 82.81 94 GLU A C 1
ATOM 713 O O . GLU A 1 94 ? 4.657 17.236 -14.915 1.00 82.81 94 GLU A O 1
ATOM 718 N N . SER A 1 95 ? 3.196 16.855 -13.252 1.00 80.50 95 SER A N 1
ATOM 719 C CA . SER A 1 95 ? 2.221 16.129 -14.061 1.00 80.50 95 SER A CA 1
ATOM 720 C C . SER A 1 95 ? 1.315 17.088 -14.852 1.00 80.50 95 SER A C 1
ATOM 722 O O . SER A 1 95 ? 1.141 18.259 -14.517 1.00 80.50 95 SER A O 1
ATOM 724 N N . ASN A 1 96 ? 0.678 16.584 -15.915 1.00 82.00 96 ASN A N 1
ATOM 725 C CA . ASN A 1 96 ? -0.409 17.302 -16.600 1.00 82.00 96 ASN A CA 1
ATOM 726 C C . ASN A 1 96 ? -1.793 16.798 -16.168 1.00 82.00 96 ASN A C 1
ATOM 728 O O . ASN A 1 96 ? -2.747 16.841 -16.955 1.00 82.00 96 ASN A O 1
ATOM 732 N N . ALA A 1 97 ? -1.895 16.302 -14.939 1.00 85.44 97 ALA A N 1
ATOM 733 C CA . ALA A 1 97 ? -3.128 15.819 -14.354 1.00 85.44 97 ALA A CA 1
ATOM 734 C C . ALA A 1 97 ? -3.512 16.644 -13.119 1.00 85.44 97 ALA A C 1
ATOM 736 O O . ALA A 1 97 ? -2.692 17.317 -12.500 1.00 85.44 97 ALA A O 1
ATOM 737 N N . SER A 1 98 ? -4.795 16.604 -12.786 1.00 84.62 98 SER A N 1
ATOM 738 C CA . SER A 1 98 ? -5.377 17.246 -11.608 1.00 84.62 98 SER A CA 1
ATOM 739 C C . SER A 1 98 ? -6.471 16.353 -11.031 1.00 84.62 98 SER A C 1
ATOM 741 O O . SER A 1 98 ? -6.840 15.367 -11.662 1.00 84.62 98 SER A O 1
ATOM 743 N N . GLU A 1 99 ? -7.049 16.716 -9.884 1.00 87.88 99 GLU A N 1
ATOM 744 C CA . GLU A 1 99 ? -8.096 15.904 -9.235 1.00 87.88 99 GLU A CA 1
ATOM 745 C C . GLU A 1 99 ? -7.612 14.469 -8.983 1.00 87.88 99 GLU A C 1
ATOM 747 O O . GLU A 1 99 ? -8.234 13.500 -9.426 1.00 87.88 99 GLU A O 1
ATOM 752 N N . PHE A 1 100 ? -6.446 14.353 -8.345 1.00 89.81 100 PHE A N 1
ATOM 753 C CA . PHE A 1 100 ? -5.925 13.056 -7.955 1.00 89.81 100 PHE A CA 1
ATOM 754 C C . PHE A 1 100 ? -6.786 12.437 -6.854 1.00 89.81 100 PHE A C 1
ATOM 756 O O . PHE A 1 100 ? -7.326 13.138 -6.004 1.00 89.81 100 PHE A O 1
ATOM 763 N N . CYS A 1 101 ? -6.936 11.121 -6.918 1.00 91.06 101 CYS A N 1
ATOM 764 C CA . CYS A 1 101 ? -7.639 10.319 -5.927 1.00 91.06 101 CYS A CA 1
ATOM 765 C C . CYS A 1 101 ? -6.969 8.952 -5.809 1.00 91.06 101 CYS A C 1
ATOM 767 O O . CYS A 1 101 ? -6.279 8.498 -6.735 1.00 91.06 101 CYS A O 1
ATOM 769 N N . ILE A 1 102 ? -7.173 8.287 -4.675 1.00 92.56 102 ILE A N 1
ATOM 770 C CA . ILE A 1 102 ? -6.693 6.919 -4.491 1.00 92.56 102 ILE A CA 1
ATOM 771 C C . ILE A 1 102 ? -7.547 5.991 -5.365 1.00 92.56 102 ILE A C 1
ATOM 773 O O . ILE A 1 102 ? -8.752 5.850 -5.159 1.00 92.56 102 ILE A O 1
ATOM 777 N N . ALA A 1 103 ? -6.930 5.368 -6.370 1.00 89.38 103 ALA A N 1
ATOM 778 C CA . ALA A 1 103 ? -7.615 4.476 -7.305 1.00 89.38 103 ALA A CA 1
ATOM 779 C C . ALA A 1 103 ? -7.639 3.026 -6.809 1.00 89.38 103 ALA A C 1
ATOM 781 O O . ALA A 1 103 ? -8.647 2.334 -6.956 1.00 89.38 103 ALA A O 1
ATOM 782 N N . ASP A 1 104 ? -6.536 2.580 -6.216 1.00 91.00 104 ASP A N 1
ATOM 783 C CA . ASP A 1 104 ? -6.398 1.267 -5.595 1.00 91.00 104 ASP A CA 1
ATOM 784 C C . ASP A 1 104 ? -5.544 1.397 -4.338 1.00 91.00 104 ASP A C 1
ATOM 786 O O . ASP A 1 104 ? -4.580 2.166 -4.313 1.00 91.00 104 ASP A O 1
ATOM 790 N N . LEU A 1 105 ? -5.904 0.648 -3.304 1.00 92.56 105 LEU A N 1
ATOM 791 C CA . LE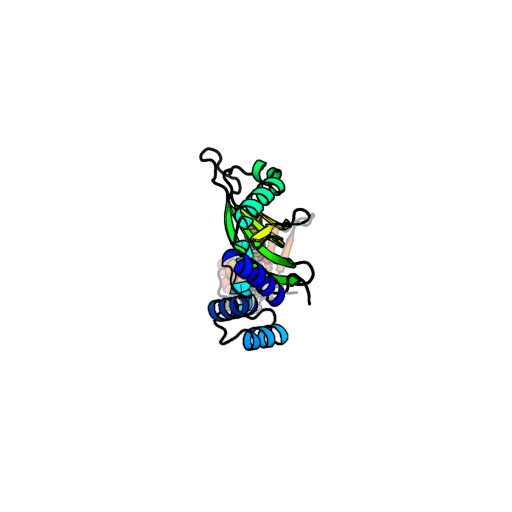U A 1 105 ? -5.214 0.641 -2.026 1.00 92.56 105 LEU A CA 1
ATOM 792 C C . LEU A 1 105 ? -5.273 -0.764 -1.444 1.00 92.56 105 LEU A C 1
ATOM 794 O O . LEU A 1 105 ? -6.348 -1.313 -1.204 1.00 92.56 105 LEU A O 1
ATOM 798 N N . VAL A 1 106 ? -4.098 -1.334 -1.191 1.00 92.75 106 VAL A N 1
ATOM 799 C CA . VAL A 1 106 ? -3.962 -2.701 -0.695 1.00 92.75 106 VAL A CA 1
ATOM 800 C C . VAL A 1 106 ? -2.997 -2.729 0.480 1.00 92.75 106 VAL A C 1
ATOM 802 O O . VAL A 1 106 ? -1.803 -2.482 0.330 1.00 92.75 106 VAL A O 1
ATOM 805 N N . ALA A 1 107 ? -3.507 -3.083 1.660 1.00 93.12 107 ALA A N 1
ATOM 806 C CA . ALA A 1 107 ? -2.688 -3.330 2.841 1.00 93.12 107 ALA A CA 1
ATOM 807 C C . ALA A 1 107 ? -2.151 -4.774 2.847 1.00 93.12 107 ALA A C 1
ATOM 809 O O . ALA A 1 107 ? -2.909 -5.749 2.856 1.00 93.12 107 ALA A O 1
ATOM 810 N N . HIS A 1 108 ? -0.828 -4.922 2.887 1.00 92.25 108 HIS A N 1
ATOM 811 C CA . HIS A 1 108 ? -0.139 -6.217 2.871 1.00 92.25 108 HIS A CA 1
ATOM 812 C C . HIS A 1 108 ? 0.048 -6.787 4.269 1.00 92.25 108 HIS A C 1
ATOM 814 O O . HIS A 1 108 ? -0.233 -7.961 4.522 1.00 92.25 108 HIS A O 1
ATOM 820 N N . THR A 1 109 ? 0.520 -5.949 5.186 1.00 92.44 109 THR A N 1
ATOM 821 C CA . THR A 1 109 ? 0.861 -6.326 6.558 1.00 92.44 109 THR A CA 1
ATOM 822 C C . THR A 1 109 ? 0.158 -5.404 7.543 1.00 92.44 109 THR A C 1
ATOM 824 O O . THR A 1 109 ? -0.162 -4.259 7.224 1.00 92.44 109 THR A O 1
ATOM 827 N N . ALA A 1 110 ? -0.111 -5.926 8.740 1.00 94.62 110 ALA A N 1
ATOM 828 C CA . ALA A 1 110 ? -0.742 -5.176 9.813 1.00 94.62 110 ALA A CA 1
ATOM 829 C C . ALA A 1 110 ? -0.169 -5.591 11.169 1.00 94.62 110 ALA A C 1
ATOM 831 O O . ALA A 1 110 ? -0.271 -6.752 11.572 1.00 94.62 110 ALA A O 1
ATOM 832 N N . GLU A 1 111 ? 0.404 -4.630 11.887 1.00 93.44 111 GLU A N 1
ATOM 833 C CA . GLU A 1 111 ? 0.995 -4.823 13.208 1.00 93.44 111 GLU A CA 1
ATOM 834 C C . GLU A 1 111 ? 0.327 -3.901 14.227 1.00 93.44 111 GLU A C 1
ATOM 836 O O . GLU A 1 111 ? 0.473 -2.681 14.186 1.00 93.44 111 GLU A O 1
ATOM 841 N N . TYR A 1 112 ? -0.424 -4.489 15.161 1.00 93.44 112 TYR A N 1
ATOM 842 C CA . TYR A 1 112 ? -1.148 -3.736 16.183 1.00 93.44 112 TYR A CA 1
ATOM 843 C C . TYR A 1 112 ? -0.432 -3.752 17.535 1.00 93.44 112 TYR A C 1
ATOM 845 O O . TYR A 1 112 ? -0.366 -4.784 18.212 1.00 93.44 112 TYR A O 1
ATOM 853 N N . ASP A 1 113 ? 0.016 -2.583 17.990 1.00 91.38 113 ASP A N 1
ATOM 854 C CA . ASP A 1 113 ? 0.500 -2.381 19.350 1.00 91.38 113 ASP A CA 1
ATOM 855 C C . ASP A 1 113 ? -0.652 -1.998 20.284 1.00 91.38 113 ASP A C 1
ATOM 857 O O . ASP A 1 113 ? -1.023 -0.830 20.449 1.00 91.38 113 ASP A O 1
ATOM 861 N N . SER A 1 114 ? -1.166 -3.004 20.994 1.00 87.69 114 SER A N 1
ATOM 862 C CA . SER A 1 114 ? -2.192 -2.805 22.019 1.00 87.69 114 SER A CA 1
ATOM 863 C C . SER A 1 114 ? -1.741 -1.899 23.169 1.00 87.69 114 SER A C 1
ATOM 865 O O . SER A 1 114 ? -2.596 -1.425 23.910 1.00 87.69 114 SER A O 1
ATOM 867 N N . THR A 1 115 ? -0.440 -1.650 23.360 1.00 87.25 115 THR A N 1
ATOM 868 C CA . THR A 1 115 ? 0.125 -0.807 24.431 1.00 87.25 115 THR A CA 1
ATOM 869 C C . THR A 1 115 ? -0.148 0.672 24.187 1.00 87.25 115 THR A C 1
ATOM 871 O O . THR A 1 115 ? -0.578 1.383 25.096 1.00 87.25 115 THR A O 1
ATOM 874 N N . LYS A 1 116 ? 0.051 1.112 22.943 1.00 87.81 116 LYS A N 1
ATOM 875 C CA . LYS A 1 116 ? -0.118 2.504 22.499 1.00 87.81 116 LYS A CA 1
ATOM 876 C C . LYS A 1 116 ? -1.429 2.745 21.739 1.00 87.81 116 LYS A C 1
ATOM 878 O O . LYS A 1 116 ? -1.868 3.894 21.613 1.00 87.81 116 LYS A O 1
ATOM 883 N N . GLY A 1 117 ? -2.070 1.666 21.285 1.00 89.94 117 GLY A N 1
ATOM 884 C CA . GLY A 1 117 ? -3.225 1.724 20.393 1.00 89.94 117 GLY A CA 1
ATOM 885 C C . GLY A 1 117 ? -2.819 2.171 18.997 1.00 89.94 117 GLY A C 1
ATOM 886 O O . GLY A 1 117 ? -3.540 2.959 18.395 1.00 89.94 117 GLY A O 1
ATOM 887 N N . THR A 1 118 ? -1.650 1.720 18.545 1.00 93.12 118 THR A N 1
ATOM 888 C CA . THR A 1 118 ? -1.056 2.082 17.257 1.00 93.12 118 THR A CA 1
ATOM 889 C C . THR A 1 118 ? -1.130 0.882 16.326 1.00 93.12 118 THR A C 1
ATOM 891 O O . THR A 1 118 ? -0.874 -0.242 16.758 1.00 93.12 118 THR A O 1
ATOM 894 N N . LEU A 1 119 ? -1.491 1.115 15.073 1.00 94.19 119 LEU A N 1
ATOM 895 C CA . LEU A 1 119 ? -1.535 0.118 14.018 1.00 94.19 119 LEU A CA 1
ATOM 896 C C . LEU A 1 119 ? -0.592 0.556 12.903 1.00 94.19 119 LEU A C 1
ATOM 898 O O . LEU A 1 119 ? -0.796 1.608 12.309 1.00 94.19 119 LEU A O 1
ATOM 902 N N . SER A 1 120 ? 0.426 -0.249 12.636 1.00 94.75 120 SER A N 1
ATOM 903 C CA . SER A 1 120 ? 1.349 -0.036 11.526 1.00 94.75 120 SER A CA 1
ATOM 904 C C . SER A 1 120 ? 0.955 -0.937 10.364 1.00 94.75 120 SER A C 1
ATOM 906 O O . SER A 1 120 ? 0.808 -2.149 10.534 1.00 94.75 120 SER A O 1
ATOM 908 N N . LEU A 1 121 ? 0.762 -0.334 9.197 1.00 95.38 121 LEU A N 1
ATOM 909 C CA . LEU A 1 121 ? 0.358 -0.988 7.961 1.00 95.38 121 LEU A CA 1
ATOM 910 C C . LEU A 1 121 ? 1.434 -0.766 6.900 1.00 95.38 121 LEU A C 1
ATOM 912 O O . LEU A 1 121 ? 1.936 0.347 6.754 1.00 95.38 121 LEU A O 1
ATOM 916 N N . SER A 1 122 ? 1.763 -1.800 6.130 1.00 94.81 122 SER A N 1
ATOM 917 C CA . SER A 1 122 ? 2.470 -1.624 4.855 1.00 94.81 122 SER A CA 1
ATOM 918 C C . SER A 1 122 ? 1.461 -1.729 3.724 1.00 94.81 122 SER A C 1
ATOM 920 O O . SER A 1 122 ? 0.727 -2.716 3.644 1.00 94.81 122 SER A O 1
ATOM 922 N N . VAL A 1 123 ? 1.413 -0.712 2.875 1.00 94.88 123 VAL A N 1
ATOM 923 C CA . VAL A 1 123 ? 0.349 -0.496 1.896 1.00 94.88 123 VAL A CA 1
ATOM 924 C C . VAL A 1 123 ? 0.975 -0.227 0.538 1.00 94.88 123 VAL A C 1
ATOM 926 O O . VAL A 1 123 ? 1.898 0.573 0.448 1.00 94.88 123 VAL A O 1
ATOM 929 N N . SER A 1 124 ? 0.457 -0.859 -0.510 1.00 93.75 124 SER A N 1
ATOM 930 C CA . SER A 1 124 ? 0.691 -0.404 -1.882 1.00 93.75 124 SER A CA 1
ATOM 931 C C . SER A 1 124 ? -0.546 0.338 -2.354 1.00 93.75 124 SER A C 1
ATOM 933 O O . SER A 1 124 ? -1.664 -0.154 -2.172 1.00 93.75 124 SER A O 1
ATOM 935 N N . LEU A 1 125 ? -0.359 1.510 -2.947 1.00 94.00 125 LEU A N 1
ATOM 936 C CA . LEU A 1 125 ? -1.464 2.317 -3.445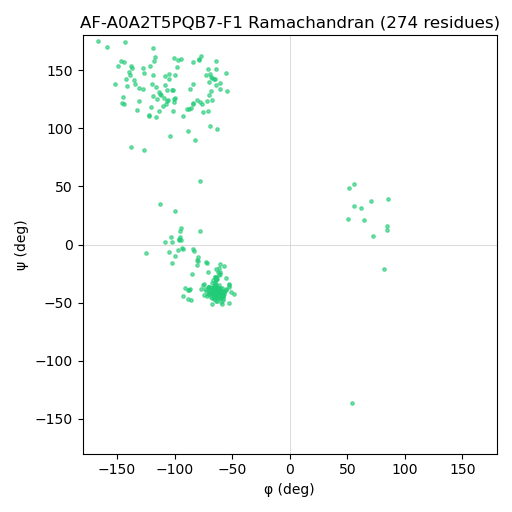 1.00 94.00 125 LEU A CA 1
ATOM 937 C C . LEU A 1 125 ? -1.163 2.902 -4.823 1.00 94.00 125 LEU A C 1
ATOM 939 O O . LEU A 1 125 ? -0.008 3.144 -5.181 1.00 94.00 125 LEU A O 1
ATOM 943 N N . SER A 1 126 ? -2.228 3.125 -5.587 1.00 92.12 126 SER A N 1
ATOM 944 C CA . SER A 1 126 ? -2.191 3.867 -6.843 1.00 92.12 126 SER A CA 1
ATOM 945 C C . SER A 1 126 ? -2.939 5.183 -6.684 1.00 92.12 126 SER A C 1
ATOM 947 O O . SER A 1 126 ? -4.078 5.221 -6.212 1.00 92.12 126 SER A O 1
ATOM 949 N N . TYR A 1 127 ? -2.279 6.270 -7.063 1.00 92.12 127 TYR A N 1
ATOM 950 C CA . TYR A 1 127 ? -2.804 7.621 -6.957 1.00 92.12 127 TYR A CA 1
ATOM 951 C C . TYR A 1 127 ? -2.962 8.206 -8.352 1.00 92.12 127 TYR A C 1
ATOM 953 O O . TYR A 1 127 ? -1.977 8.450 -9.051 1.00 92.12 127 TYR A O 1
ATOM 961 N N . ARG A 1 128 ? -4.213 8.380 -8.785 1.00 91.38 128 ARG A N 1
ATOM 962 C CA . ARG A 1 128 ? -4.553 8.664 -10.180 1.00 91.38 128 ARG A CA 1
ATOM 963 C C . ARG A 1 128 ? -5.245 10.005 -10.320 1.00 91.38 128 ARG A C 1
ATOM 965 O O . ARG A 1 128 ? -6.270 10.248 -9.687 1.00 91.38 128 ARG A O 1
ATOM 972 N N . GLY A 1 129 ? -4.719 10.831 -11.216 1.00 89.88 129 GLY A N 1
ATOM 973 C CA . GLY A 1 129 ? -5.283 12.113 -11.609 1.00 89.88 129 GLY A CA 1
ATOM 974 C C . GLY A 1 129 ? -6.042 12.047 -12.929 1.00 89.88 129 GLY A C 1
ATOM 975 O O . GLY A 1 129 ? -5.863 11.155 -13.761 1.00 89.88 129 GLY A O 1
ATOM 976 N N . LYS A 1 130 ? -6.898 13.040 -13.151 1.00 87.38 130 LYS A N 1
ATOM 977 C CA . LYS A 1 130 ? -7.559 13.275 -14.434 1.00 87.38 130 LYS A CA 1
ATOM 978 C C . LYS A 1 130 ? -6.645 14.084 -15.342 1.00 87.38 130 LYS A C 1
ATOM 980 O O . LYS A 1 130 ? -6.281 15.215 -15.025 1.00 87.38 130 LYS A O 1
ATOM 985 N N . GLN A 1 131 ? -6.314 13.516 -16.498 1.00 84.12 131 GLN A N 1
ATOM 986 C CA . GLN A 1 131 ? -5.496 14.189 -17.502 1.00 84.12 131 GLN A CA 1
ATOM 987 C C . GLN A 1 131 ? -6.202 15.424 -18.065 1.00 84.12 131 GLN A C 1
ATOM 989 O O . GLN A 1 131 ? -7.385 15.381 -18.418 1.00 84.12 131 GLN A O 1
ATOM 994 N N . HIS A 1 132 ? -5.455 16.514 -18.229 1.00 79.19 132 HIS A N 1
ATOM 995 C CA . HIS A 1 132 ? -5.965 17.671 -18.946 1.00 79.19 132 HIS A CA 1
ATOM 996 C C . HIS A 1 132 ? -6.105 17.379 -20.451 1.00 79.19 132 HIS A C 1
ATOM 998 O O . HIS A 1 132 ? -5.128 16.997 -21.097 1.00 79.19 132 HIS A O 1
ATOM 1004 N N . PRO A 1 133 ? -7.278 17.645 -21.058 1.00 73.69 133 PRO A N 1
ATOM 1005 C CA . PRO A 1 133 ? -7.533 17.332 -22.467 1.00 73.69 133 PRO A CA 1
ATOM 1006 C C . PRO A 1 133 ? -6.641 18.117 -23.442 1.00 73.69 133 PRO A C 1
ATOM 1008 O O . PRO A 1 133 ? -6.452 17.695 -24.579 1.00 73.69 133 PRO A O 1
ATOM 1011 N N . GLU A 1 134 ? -6.082 19.251 -23.008 1.00 72.69 134 GLU A N 1
ATOM 1012 C CA . GLU A 1 134 ? -5.205 20.107 -23.818 1.00 72.69 134 GLU A CA 1
ATOM 1013 C C . GLU A 1 134 ? -3.710 19.789 -23.651 1.00 72.69 134 GLU A C 1
ATOM 1015 O O . GLU A 1 134 ? -2.874 20.395 -24.320 1.00 72.69 134 GLU A O 1
ATOM 1020 N N . ARG A 1 135 ? -3.348 18.852 -22.763 1.00 66.31 135 ARG A N 1
ATOM 1021 C CA . ARG A 1 135 ? -1.955 18.521 -22.444 1.00 66.31 135 ARG A CA 1
ATOM 1022 C C . ARG A 1 135 ? -1.705 17.026 -22.600 1.00 66.31 135 ARG A C 1
ATOM 1024 O O . ARG A 1 135 ? -1.704 16.267 -21.636 1.00 66.31 135 ARG A O 1
ATOM 1031 N N . MET A 1 136 ? -1.486 16.616 -23.844 1.00 61.34 136 MET A N 1
ATOM 1032 C CA . MET A 1 136 ? -1.037 15.261 -24.163 1.00 61.34 136 MET A CA 1
ATOM 1033 C C . MET A 1 136 ? 0.441 15.099 -23.753 1.00 61.34 136 MET A C 1
ATOM 1035 O O . MET A 1 136 ? 1.203 16.060 -23.858 1.00 61.34 136 MET A O 1
ATOM 1039 N N . TYR A 1 137 ? 0.831 13.896 -23.311 1.00 57.72 137 TYR A N 1
ATOM 1040 C CA . TYR A 1 137 ? 2.210 13.472 -22.974 1.00 57.72 137 TYR A CA 1
ATOM 1041 C C . TYR A 1 137 ? 2.756 13.761 -21.561 1.00 57.72 137 TYR A C 1
ATOM 1043 O O . TYR A 1 137 ? 3.942 14.046 -21.403 1.00 57.72 137 TYR A O 1
ATOM 1051 N N . ALA A 1 138 ? 1.952 13.622 -20.506 1.00 62.88 138 ALA A N 1
ATOM 1052 C CA . ALA A 1 138 ? 2.519 13.430 -19.167 1.00 62.88 138 ALA A CA 1
ATOM 1053 C C . ALA A 1 138 ? 1.763 12.362 -18.388 1.00 62.88 138 ALA A C 1
ATOM 1055 O O . ALA A 1 138 ? 0.578 12.132 -18.647 1.00 62.88 138 ALA A O 1
ATOM 1056 N N . GLY A 1 139 ? 2.495 11.754 -17.457 1.00 73.81 139 GLY A N 1
ATOM 1057 C CA . GLY A 1 139 ? 1.988 10.753 -16.543 1.00 73.81 139 GLY A CA 1
ATOM 1058 C C . GLY A 1 139 ? 0.789 11.244 -15.740 1.00 73.81 139 GLY A C 1
ATOM 1059 O O . GLY A 1 139 ? 0.649 12.441 -15.467 1.00 73.81 139 GLY A O 1
ATOM 1060 N N . THR A 1 140 ? -0.103 10.317 -15.428 1.00 85.31 140 THR A N 1
ATOM 1061 C CA . THR A 1 140 ? -1.392 10.550 -14.767 1.00 85.31 140 THR A CA 1
ATOM 1062 C C . THR A 1 140 ? -1.560 9.719 -13.504 1.00 85.31 140 THR A C 1
ATOM 1064 O O . THR A 1 140 ? -2.534 9.909 -12.776 1.00 85.31 140 THR A O 1
ATOM 1067 N N . GLU A 1 141 ? -0.632 8.805 -13.236 1.00 90.44 141 GLU A N 1
ATOM 1068 C CA . GLU A 1 141 ? -0.757 7.827 -12.168 1.00 90.44 141 GLU A CA 1
ATOM 1069 C C . GLU A 1 141 ? 0.582 7.609 -11.467 1.00 90.44 141 GLU A C 1
ATOM 1071 O O . GLU A 1 141 ? 1.627 7.495 -12.105 1.00 90.44 141 GLU A O 1
ATOM 1076 N N . PHE A 1 142 ? 0.533 7.546 -10.139 1.00 89.56 142 PHE A N 1
ATOM 1077 C CA . PHE A 1 142 ? 1.665 7.210 -9.287 1.00 89.56 142 PHE A CA 1
ATOM 1078 C C . PHE A 1 142 ? 1.397 5.877 -8.595 1.00 89.56 142 PHE A C 1
ATOM 1080 O O . PHE A 1 142 ? 0.338 5.687 -7.998 1.00 89.56 142 PHE A O 1
ATOM 1087 N N . PHE A 1 143 ? 2.367 4.972 -8.646 1.00 91.50 143 PHE A N 1
ATOM 1088 C CA . PHE A 1 143 ? 2.368 3.697 -7.938 1.00 91.50 143 PHE A CA 1
ATOM 1089 C C . PHE A 1 143 ? 3.354 3.793 -6.786 1.00 91.50 143 PHE A C 1
ATOM 1091 O O . PHE A 1 143 ? 4.519 4.128 -7.001 1.00 91.50 143 PHE A O 1
ATOM 1098 N N . MET A 1 144 ? 2.891 3.547 -5.564 1.00 92.69 144 MET A N 1
ATOM 1099 C CA . MET A 1 144 ? 3.692 3.794 -4.370 1.00 92.69 144 MET A CA 1
ATOM 1100 C C . MET A 1 144 ? 3.540 2.687 -3.343 1.00 92.69 144 MET A C 1
ATOM 1102 O O . MET A 1 144 ? 2.450 2.149 -3.144 1.00 92.69 144 MET A O 1
ATOM 1106 N N . ASP A 1 145 ? 4.639 2.430 -2.643 1.00 93.56 145 ASP A N 1
ATOM 1107 C CA . ASP A 1 145 ? 4.655 1.633 -1.426 1.00 93.56 145 ASP A CA 1
ATOM 1108 C C . ASP A 1 145 ? 4.841 2.556 -0.228 1.00 93.56 145 ASP A C 1
ATOM 1110 O O . ASP A 1 145 ? 5.807 3.322 -0.141 1.00 93.56 145 ASP A O 1
ATOM 1114 N N . CYS A 1 146 ? 3.916 2.463 0.717 1.00 93.56 146 CYS A N 1
ATOM 1115 C CA . CYS A 1 146 ? 3.806 3.349 1.859 1.00 93.56 146 CYS A CA 1
ATOM 1116 C C . CYS A 1 146 ? 3.762 2.554 3.168 1.00 93.56 146 CYS A C 1
ATOM 1118 O O . CYS A 1 146 ? 3.198 1.460 3.247 1.00 93.56 146 CYS A O 1
ATOM 1120 N N . ALA A 1 147 ? 4.317 3.134 4.227 1.00 94.69 147 ALA A N 1
ATOM 1121 C CA . ALA A 1 147 ? 4.044 2.722 5.595 1.00 94.69 147 ALA A CA 1
ATOM 1122 C C . ALA A 1 147 ? 3.036 3.702 6.202 1.00 94.69 147 ALA A C 1
ATOM 1124 O O . ALA A 1 147 ? 3.283 4.906 6.227 1.00 94.69 147 ALA A O 1
ATOM 1125 N N . VAL A 1 148 ? 1.902 3.182 6.669 1.00 95.12 148 VAL A N 1
ATOM 1126 C CA . VAL A 1 148 ? 0.817 3.969 7.261 1.00 95.12 148 VAL A CA 1
ATOM 1127 C C . VAL A 1 148 ? 0.710 3.641 8.743 1.00 95.12 148 VAL A C 1
ATOM 1129 O O . VAL A 1 148 ? 0.641 2.471 9.128 1.00 95.12 148 VAL A O 1
ATOM 1132 N N . THR A 1 149 ? 0.678 4.672 9.580 1.00 95.69 149 THR A N 1
ATOM 1133 C CA . THR A 1 149 ? 0.529 4.540 11.028 1.00 95.69 149 THR A CA 1
ATOM 1134 C C . THR A 1 149 ? -0.809 5.119 11.465 1.00 95.69 149 THR A C 1
ATOM 1136 O O . THR A 1 149 ? -1.026 6.325 11.397 1.00 95.69 149 THR A O 1
ATOM 1139 N N . LEU A 1 150 ? -1.694 4.260 11.973 1.00 94.44 150 LEU A N 1
ATOM 1140 C CA . LEU A 1 150 ? -2.998 4.648 12.509 1.00 94.44 150 LEU A CA 1
ATOM 1141 C C . LEU A 1 150 ? -3.002 4.610 14.039 1.00 94.44 150 LEU A C 1
ATOM 1143 O O . LEU A 1 150 ? -2.376 3.759 14.679 1.00 94.44 150 LEU A O 1
ATOM 1147 N N . LEU A 1 151 ? -3.766 5.510 14.644 1.00 93.62 151 LEU A N 1
ATOM 1148 C CA . LEU A 1 151 ? -4.003 5.605 16.076 1.00 93.62 151 LEU A CA 1
ATOM 1149 C C . LEU A 1 151 ? -5.477 5.350 16.376 1.00 93.62 151 LEU A C 1
ATOM 1151 O O . LEU A 1 151 ? -6.368 5.909 15.747 1.00 93.62 151 LEU A O 1
ATOM 1155 N N . ARG A 1 152 ? -5.749 4.545 17.406 1.00 91.00 152 ARG A N 1
ATOM 1156 C CA . ARG A 1 152 ? -7.106 4.376 17.935 1.00 91.00 152 ARG A CA 1
ATOM 1157 C C . ARG A 1 152 ? -7.344 5.369 19.070 1.00 91.00 152 ARG A C 1
ATOM 1159 O O . ARG A 1 152 ? -6.764 5.208 20.153 1.00 91.00 152 ARG A O 1
ATOM 1166 N N . ARG A 1 153 ? -8.203 6.370 18.868 1.00 89.44 153 ARG A N 1
ATOM 1167 C CA . ARG A 1 153 ? -8.590 7.367 19.888 1.00 89.44 153 ARG A CA 1
ATOM 1168 C C . ARG A 1 153 ? -10.095 7.575 19.871 1.00 89.44 153 ARG A C 1
ATOM 1170 O O . ARG A 1 153 ? -10.721 7.476 18.832 1.00 89.44 153 ARG A O 1
ATOM 1177 N N . ASP A 1 154 ? -10.685 7.735 21.052 1.00 83.31 154 ASP A N 1
ATOM 1178 C CA . ASP A 1 154 ? -12.128 7.971 21.235 1.00 83.31 154 ASP A CA 1
ATOM 1179 C C . ASP A 1 154 ? -13.082 6.999 20.508 1.00 83.31 154 ASP A C 1
ATOM 1181 O O . ASP A 1 154 ? -14.268 7.268 20.342 1.00 83.31 154 ASP A O 1
ATOM 1185 N N . GLY A 1 155 ? -12.592 5.803 20.163 1.00 84.00 155 GLY A N 1
ATOM 1186 C CA . GLY A 1 155 ? -13.369 4.798 19.440 1.00 84.00 155 GLY A CA 1
ATOM 1187 C C . GLY A 1 155 ? -13.379 4.968 17.920 1.00 84.00 155 GLY A C 1
ATOM 1188 O O . GLY A 1 155 ? -14.155 4.262 17.285 1.00 84.00 155 GLY A O 1
ATOM 1189 N N . ALA A 1 156 ? -12.512 5.818 17.369 1.0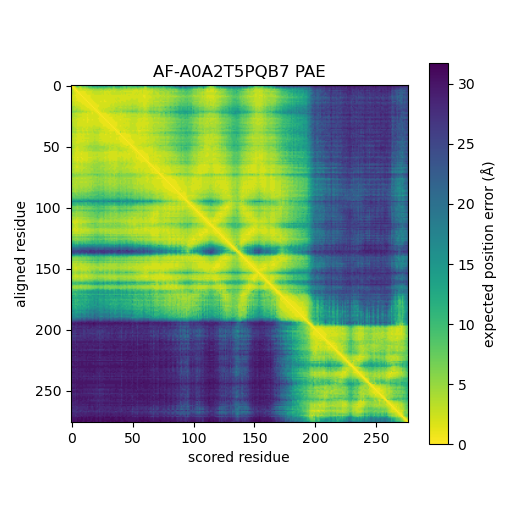0 90.25 156 ALA A N 1
ATOM 1190 C CA . ALA A 1 156 ? -12.257 5.991 15.942 1.00 90.25 156 ALA A CA 1
ATOM 1191 C C . ALA A 1 156 ? -10.777 5.717 15.610 1.00 90.25 156 ALA A C 1
ATOM 1193 O O . ALA A 1 156 ? -9.896 5.791 16.481 1.00 90.25 156 ALA A O 1
ATOM 1194 N N . TRP A 1 157 ? -10.522 5.306 14.373 1.00 94.19 157 TRP A N 1
ATOM 1195 C CA . TRP A 1 157 ? -9.203 5.282 13.757 1.00 94.19 157 TRP A CA 1
ATOM 1196 C C . TRP A 1 157 ? -8.899 6.660 13.182 1.00 94.19 157 TRP A C 1
ATOM 1198 O O . TRP A 1 157 ? -9.774 7.300 12.614 1.00 94.19 157 TRP A O 1
ATOM 1208 N N . MET A 1 158 ? -7.667 7.109 13.381 1.00 93.12 158 MET A N 1
ATOM 1209 C CA . MET A 1 158 ? -7.156 8.376 12.865 1.00 93.12 158 MET A CA 1
ATOM 1210 C C . MET A 1 158 ? -5.725 8.141 12.392 1.00 93.12 158 MET A C 1
ATOM 1212 O O . MET A 1 158 ? -5.017 7.304 12.968 1.00 93.12 158 MET A O 1
ATOM 1216 N N . LEU A 1 159 ? -5.286 8.866 11.378 1.00 93.50 159 LEU A N 1
ATOM 1217 C CA . LEU A 1 159 ? -3.902 8.908 10.941 1.00 93.50 159 LEU A CA 1
ATOM 1218 C C . LEU A 1 159 ? -3.035 9.526 12.051 1.00 93.50 159 LEU A C 1
ATOM 1220 O O . LEU A 1 159 ? -3.466 10.409 12.797 1.00 93.50 159 LEU A O 1
ATOM 1224 N N . ALA A 1 160 ? -1.817 9.017 12.241 1.00 92.25 160 ALA A N 1
ATOM 1225 C CA . ALA A 1 160 ? -0.903 9.624 13.202 1.00 92.25 160 ALA A CA 1
ATOM 1226 C C . ALA A 1 160 ? -0.456 11.012 12.709 1.00 92.25 160 ALA A C 1
ATOM 1228 O O . ALA A 1 160 ? -0.034 11.148 11.568 1.00 92.25 160 ALA A O 1
ATOM 1229 N N . GLU A 1 161 ? -0.509 12.024 13.582 1.00 83.44 161 GLU A N 1
ATOM 1230 C CA . GLU A 1 161 ? -0.093 13.399 13.241 1.00 83.44 161 GLU A CA 1
ATOM 1231 C C . GLU A 1 161 ? 1.390 13.488 12.839 1.00 83.44 161 GLU A C 1
ATOM 1233 O O . GLU A 1 161 ? 1.758 14.282 11.980 1.00 83.44 161 GLU A O 1
ATOM 1238 N N . GLU A 1 162 ? 2.247 12.679 13.469 1.00 81.25 162 GLU A N 1
ATOM 1239 C CA . GLU A 1 162 ? 3.669 12.558 13.138 1.00 81.25 162 GLU A CA 1
ATOM 1240 C C . GLU A 1 162 ? 3.910 11.193 12.486 1.00 81.25 162 GLU A C 1
ATOM 1242 O O . GLU A 1 162 ? 3.549 10.161 13.060 1.00 81.25 162 GLU A O 1
ATOM 1247 N N . ASP A 1 163 ? 4.526 11.189 11.300 1.00 80.94 163 ASP A N 1
ATOM 1248 C CA . ASP A 1 163 ? 4.859 9.984 10.526 1.00 80.94 163 ASP A CA 1
ATOM 1249 C C . ASP A 1 163 ? 3.644 9.072 10.229 1.00 80.94 163 ASP A C 1
ATOM 1251 O O . ASP A 1 163 ? 3.753 7.840 10.166 1.00 80.94 163 ASP A O 1
ATOM 1255 N N . GLY A 1 164 ? 2.463 9.677 10.052 1.00 84.94 164 GLY A N 1
ATOM 1256 C CA . GLY A 1 164 ? 1.227 8.980 9.688 1.00 84.94 164 GLY A CA 1
ATOM 1257 C C . GLY A 1 164 ? 1.305 8.285 8.335 1.00 84.94 164 GLY A C 1
ATOM 1258 O O . GLY A 1 164 ? 0.816 7.163 8.197 1.00 84.94 164 GLY A O 1
ATOM 1259 N N . LEU A 1 165 ? 1.986 8.911 7.375 1.00 91.88 165 LEU A N 1
ATOM 1260 C CA . LEU A 1 165 ? 2.270 8.366 6.056 1.00 91.88 165 LEU A CA 1
ATOM 1261 C C . LEU A 1 165 ? 3.752 8.538 5.729 1.00 91.88 165 LEU A C 1
ATOM 1263 O O . LEU A 1 165 ? 4.267 9.653 5.686 1.00 91.88 165 LEU A O 1
ATOM 1267 N N . LEU A 1 166 ? 4.419 7.429 5.426 1.00 91.19 166 LEU A N 1
ATOM 1268 C CA . LEU A 1 166 ? 5.790 7.420 4.931 1.00 91.19 166 LEU A CA 1
ATOM 1269 C C . LEU A 1 166 ? 5.845 6.719 3.578 1.00 91.19 166 LEU A C 1
ATOM 1271 O O . LEU A 1 166 ? 5.686 5.498 3.489 1.00 91.19 166 LEU A O 1
ATOM 1275 N N . ILE A 1 167 ? 6.107 7.481 2.520 1.00 90.88 167 ILE A N 1
ATOM 1276 C CA . ILE A 1 167 ? 6.312 6.940 1.175 1.00 90.88 167 ILE A CA 1
ATOM 1277 C C . ILE A 1 167 ? 7.711 6.312 1.121 1.00 90.88 167 ILE A C 1
ATOM 1279 O O . ILE A 1 167 ? 8.724 6.992 1.266 1.00 90.88 167 ILE A O 1
ATOM 1283 N N . SER A 1 168 ? 7.767 4.991 0.952 1.00 88.44 168 SER A N 1
ATOM 1284 C CA . SER A 1 168 ? 9.020 4.224 0.894 1.00 88.44 168 SER A CA 1
ATOM 1285 C C . SER A 1 168 ? 9.579 4.160 -0.523 1.00 88.44 168 SER A C 1
ATOM 1287 O O . SER A 1 168 ? 10.791 4.231 -0.722 1.00 88.44 168 SER A O 1
ATOM 1289 N N . SER A 1 169 ? 8.697 4.016 -1.509 1.00 86.62 169 SER A N 1
ATOM 1290 C CA . SER A 1 169 ? 9.042 4.085 -2.925 1.00 86.62 169 SER A CA 1
ATOM 1291 C C . SER A 1 169 ? 7.864 4.630 -3.725 1.00 86.62 169 SER A C 1
ATOM 1293 O O . SER A 1 169 ? 6.713 4.504 -3.304 1.00 86.62 169 SER A O 1
ATOM 1295 N N . GLY A 1 170 ? 8.160 5.251 -4.863 1.00 84.44 170 GLY A N 1
ATOM 1296 C CA . GLY A 1 170 ? 7.158 5.772 -5.778 1.00 84.44 170 GLY A CA 1
ATOM 1297 C C . GLY A 1 170 ? 7.686 5.779 -7.205 1.00 84.44 170 GLY A C 1
ATOM 1298 O O . GLY A 1 170 ? 8.845 6.129 -7.429 1.00 84.44 170 GLY A O 1
ATOM 1299 N N . GLN A 1 171 ? 6.844 5.381 -8.150 1.00 85.88 171 GLN A N 1
ATOM 1300 C CA . GLN A 1 171 ? 7.106 5.446 -9.586 1.00 85.88 171 GLN A CA 1
ATOM 1301 C C . GLN A 1 171 ? 5.880 6.016 -10.290 1.00 85.88 171 GLN A C 1
ATOM 1303 O O . GLN A 1 171 ? 4.749 5.654 -9.961 1.00 85.88 171 GLN A O 1
ATOM 1308 N N . SER A 1 172 ? 6.086 6.901 -11.263 1.00 85.06 172 SER A N 1
ATOM 1309 C CA . SER A 1 172 ? 4.998 7.340 -12.134 1.00 85.06 172 SER A CA 1
ATOM 1310 C C . SER A 1 172 ? 4.788 6.361 -13.291 1.00 85.06 172 SER A C 1
ATOM 1312 O O . SER A 1 172 ? 5.700 5.639 -13.697 1.00 85.06 172 SER A O 1
ATOM 1314 N N . ASP A 1 173 ? 3.591 6.361 -13.868 1.00 84.81 173 ASP A N 1
ATOM 1315 C CA . ASP A 1 173 ? 3.301 5.696 -15.143 1.00 84.81 173 ASP A CA 1
ATOM 1316 C C . ASP A 1 173 ? 4.270 6.126 -16.256 1.00 84.81 173 ASP A C 1
ATOM 1318 O O . ASP A 1 173 ? 4.720 5.293 -17.039 1.00 84.81 173 ASP A O 1
ATOM 1322 N N . ARG A 1 174 ? 4.681 7.397 -16.271 1.00 82.94 174 ARG A N 1
ATOM 1323 C CA . ARG A 1 174 ? 5.702 7.901 -17.197 1.00 82.94 174 ARG A CA 1
ATOM 1324 C C . ARG A 1 174 ? 7.064 7.229 -17.002 1.00 82.94 174 ARG A C 1
ATOM 1326 O O . ARG A 1 174 ? 7.735 6.945 -17.994 1.00 82.94 174 ARG A O 1
ATOM 1333 N N . ASP A 1 175 ? 7.489 7.015 -15.760 1.00 83.19 175 ASP A N 1
ATOM 1334 C CA .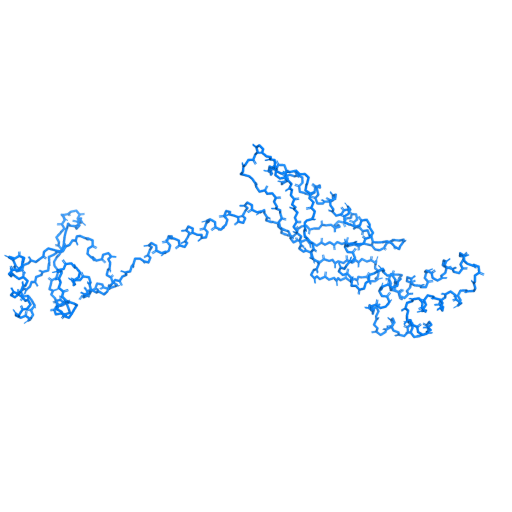 ASP A 1 175 ? 8.764 6.345 -15.476 1.00 83.19 175 ASP A CA 1
ATOM 1335 C C . ASP A 1 175 ? 8.714 4.893 -15.957 1.00 83.19 175 ASP A C 1
ATOM 1337 O O . ASP A 1 175 ? 9.632 4.428 -16.630 1.00 83.19 175 ASP A O 1
ATOM 1341 N N . LEU A 1 176 ? 7.593 4.213 -15.698 1.00 82.88 176 LEU A N 1
ATOM 1342 C CA . LEU A 1 176 ? 7.360 2.842 -16.152 1.00 82.88 176 LEU A CA 1
ATOM 1343 C C . LEU A 1 176 ? 7.343 2.724 -17.680 1.00 82.88 176 LEU A C 1
ATOM 1345 O O . LEU A 1 176 ? 7.896 1.768 -18.225 1.00 82.88 176 LEU A O 1
ATOM 1349 N N . ASP A 1 177 ? 6.717 3.671 -18.377 1.00 85.38 177 ASP A N 1
ATOM 1350 C CA . ASP A 1 177 ? 6.703 3.694 -19.841 1.00 85.38 177 ASP A CA 1
ATOM 1351 C C . ASP A 1 177 ? 8.114 3.919 -20.401 1.00 85.38 177 ASP A C 1
ATOM 1353 O O . ASP A 1 177 ? 8.532 3.208 -21.314 1.00 85.38 177 ASP A O 1
ATOM 1357 N N . HIS A 1 178 ? 8.893 4.824 -19.802 1.00 84.81 178 HIS A N 1
ATOM 1358 C CA . HIS A 1 178 ? 10.277 5.057 -20.207 1.00 84.81 178 HIS A CA 1
ATOM 1359 C C . HIS A 1 178 ? 11.178 3.831 -19.982 1.00 84.81 178 HIS A C 1
ATOM 1361 O O . HIS A 1 178 ? 11.964 3.472 -20.860 1.00 84.81 178 HIS A O 1
ATOM 1367 N N . GLU A 1 179 ? 11.056 3.162 -18.831 1.00 85.88 179 GLU A N 1
ATOM 1368 C CA . GLU A 1 179 ? 11.791 1.926 -18.533 1.00 85.88 179 GLU A CA 1
ATOM 1369 C C . GLU A 1 179 ? 11.450 0.807 -19.528 1.00 85.88 179 GLU A C 1
ATOM 1371 O O . GLU A 1 179 ? 12.340 0.075 -19.966 1.00 85.88 179 GLU A O 1
ATOM 1376 N N . ARG A 1 180 ? 10.178 0.693 -19.933 1.00 86.81 180 ARG A N 1
ATOM 1377 C CA . ARG A 1 180 ? 9.742 -0.273 -20.954 1.00 86.81 180 ARG A CA 1
ATOM 1378 C C . ARG A 1 180 ? 10.328 0.035 -22.324 1.00 86.81 180 ARG A C 1
ATOM 1380 O O . ARG A 1 180 ? 10.842 -0.878 -22.963 1.00 86.81 180 ARG A O 1
ATOM 1387 N N . GLU A 1 181 ? 10.298 1.296 -22.751 1.00 88.56 181 GLU A N 1
ATOM 1388 C CA . GLU A 1 181 ? 10.912 1.719 -24.015 1.00 88.56 181 GLU A CA 1
ATOM 1389 C C . GLU A 1 181 ? 12.413 1.394 -24.044 1.00 88.56 181 GLU A C 1
ATOM 1391 O O . GLU A 1 181 ? 12.915 0.854 -25.029 1.00 88.56 181 GLU A O 1
ATOM 1396 N N . LEU A 1 182 ? 13.131 1.666 -22.949 1.00 88.94 182 LEU A N 1
ATOM 1397 C CA . LEU A 1 182 ? 14.547 1.317 -22.799 1.00 88.94 182 LEU A CA 1
ATOM 1398 C C . LEU A 1 182 ? 14.793 -0.191 -22.892 1.00 88.94 182 LEU A C 1
ATOM 1400 O O . LEU A 1 182 ? 15.709 -0.610 -23.599 1.00 88.94 182 LEU A O 1
ATOM 1404 N N . ALA A 1 183 ? 13.980 -0.997 -22.209 1.00 90.88 183 ALA A N 1
ATOM 1405 C CA . ALA A 1 183 ? 14.103 -2.452 -22.235 1.00 90.88 183 ALA A CA 1
ATOM 1406 C C . ALA A 1 183 ? 13.831 -3.036 -23.633 1.00 90.88 183 ALA A C 1
ATOM 1408 O O . ALA A 1 183 ? 14.515 -3.969 -24.060 1.00 90.88 183 ALA A O 1
ATOM 1409 N N . ASP A 1 184 ? 12.862 -2.480 -24.363 1.00 90.88 184 ASP A N 1
ATOM 1410 C CA . ASP A 1 184 ? 12.569 -2.888 -25.738 1.00 90.88 184 ASP A CA 1
ATOM 1411 C C . ASP A 1 184 ? 13.712 -2.505 -26.693 1.00 90.88 184 ASP A C 1
ATOM 1413 O O . ASP A 1 184 ? 14.134 -3.341 -27.495 1.00 90.88 184 ASP A O 1
ATOM 1417 N N . MET A 1 185 ? 14.287 -1.303 -26.553 1.00 89.25 185 MET A N 1
ATOM 1418 C CA . MET A 1 185 ? 15.475 -0.892 -27.316 1.00 89.25 185 MET A CA 1
ATOM 1419 C C . MET A 1 185 ? 16.695 -1.773 -27.015 1.00 89.25 185 MET A C 1
ATOM 1421 O O . MET A 1 185 ? 17.416 -2.159 -27.933 1.00 89.25 185 MET A O 1
ATOM 1425 N N . GLU A 1 186 ? 16.939 -2.115 -25.745 1.00 89.81 186 GLU A N 1
ATOM 1426 C CA . GLU A 1 186 ? 18.033 -3.017 -25.360 1.00 89.81 186 GLU A CA 1
ATOM 1427 C C . GLU A 1 186 ? 17.843 -4.404 -25.983 1.00 89.81 186 GLU A C 1
ATOM 1429 O O . GLU A 1 186 ? 18.791 -4.999 -26.499 1.00 89.81 186 GLU A O 1
ATOM 1434 N N . ARG A 1 187 ? 16.607 -4.910 -25.992 1.00 87.00 187 ARG A N 1
ATOM 1435 C CA . ARG A 1 187 ? 16.277 -6.187 -26.622 1.00 87.00 187 ARG A CA 1
ATOM 1436 C C . ARG A 1 187 ? 16.518 -6.165 -28.128 1.00 87.00 187 ARG A C 1
ATOM 1438 O O . ARG A 1 187 ? 17.072 -7.130 -28.649 1.00 87.00 187 ARG A O 1
ATOM 1445 N N . GLU A 1 188 ? 16.091 -5.108 -28.813 1.00 85.56 188 GLU A N 1
ATOM 1446 C CA . GLU A 1 188 ? 16.318 -4.938 -30.251 1.00 85.56 188 GLU A CA 1
ATOM 1447 C C . GLU A 1 188 ? 17.820 -4.871 -30.555 1.00 85.56 188 GLU A C 1
ATOM 1449 O O . GLU A 1 188 ? 18.311 -5.621 -31.394 1.00 85.56 188 GLU A O 1
ATOM 1454 N N . TYR A 1 189 ? 18.574 -4.089 -29.780 1.00 83.69 189 TYR A N 1
ATOM 1455 C CA . TYR A 1 189 ? 20.029 -4.002 -29.897 1.00 83.69 189 TYR A CA 1
ATOM 1456 C C . TYR A 1 189 ? 20.726 -5.360 -29.706 1.00 83.69 189 TYR A C 1
ATOM 1458 O O . TYR A 1 189 ? 21.613 -5.725 -30.480 1.00 83.69 189 TYR A O 1
ATOM 1466 N N . LEU A 1 190 ? 20.315 -6.147 -28.706 1.00 83.31 190 LEU A N 1
ATOM 1467 C CA . LEU A 1 190 ? 20.850 -7.495 -28.490 1.00 83.31 190 LEU A CA 1
ATOM 1468 C C . LEU A 1 190 ? 20.502 -8.450 -29.641 1.00 83.31 190 LEU A C 1
ATOM 1470 O O . LEU A 1 190 ? 21.342 -9.266 -30.013 1.00 83.31 190 LEU A O 1
ATOM 1474 N N . GLN A 1 191 ? 19.311 -8.333 -30.236 1.00 76.38 191 GLN A N 1
ATOM 1475 C CA . GLN A 1 191 ? 18.932 -9.111 -31.421 1.00 76.38 191 GLN A CA 1
ATOM 1476 C C . GLN A 1 191 ? 19.735 -8.717 -32.666 1.00 76.38 191 GLN A C 1
ATOM 1478 O O . GLN A 1 191 ? 20.108 -9.592 -33.441 1.00 76.38 191 GLN A O 1
ATOM 1483 N N . GLU A 1 192 ? 20.039 -7.432 -32.862 1.00 71.94 192 GLU A N 1
ATOM 1484 C CA . GLU A 1 192 ? 20.906 -6.984 -33.961 1.00 71.94 192 GLU A CA 1
ATOM 1485 C C . GLU A 1 192 ? 22.346 -7.503 -33.805 1.00 71.94 192 GLU A C 1
ATOM 1487 O O . GLU A 1 192 ? 22.983 -7.900 -34.788 1.00 71.94 192 GLU A O 1
ATOM 1492 N N . LEU A 1 193 ? 22.853 -7.555 -32.568 1.00 69.75 193 LEU A N 1
ATOM 1493 C CA . LEU A 1 193 ? 24.149 -8.165 -32.255 1.00 69.75 193 LEU A CA 1
ATOM 1494 C C . LEU A 1 193 ? 24.146 -9.688 -32.456 1.00 69.75 193 LEU A C 1
ATOM 1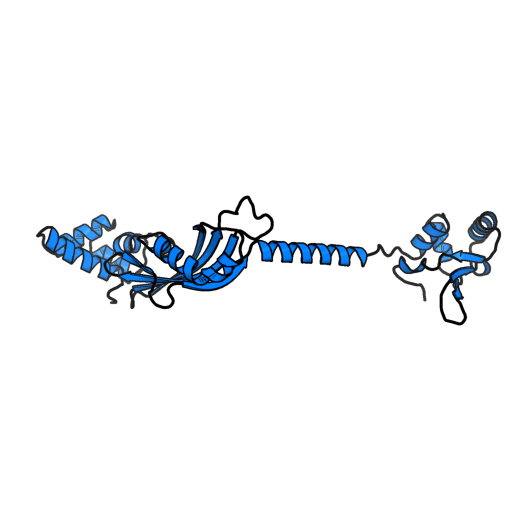496 O O . LEU A 1 193 ? 25.159 -10.255 -32.875 1.00 69.75 193 LEU A O 1
ATOM 1500 N N . GLU A 1 194 ? 23.017 -10.355 -32.209 1.00 65.50 194 GLU A N 1
ATOM 1501 C CA . GLU A 1 194 ? 22.771 -11.752 -32.582 1.00 65.50 194 GLU A CA 1
ATOM 1502 C C . GLU A 1 194 ? 22.442 -11.882 -34.081 1.00 65.50 194 GLU A C 1
ATOM 1504 O O . GLU A 1 194 ? 21.449 -12.486 -34.487 1.00 65.50 194 GLU A O 1
ATOM 1509 N N . SER A 1 195 ? 23.311 -11.362 -34.952 1.00 59.03 195 SER A N 1
ATOM 1510 C CA . SER A 1 195 ? 23.292 -11.771 -36.359 1.00 59.03 195 SER A CA 1
ATOM 1511 C C . SER A 1 195 ? 23.409 -13.304 -36.417 1.00 59.03 195 SER A C 1
ATOM 1513 O O . SER A 1 195 ? 24.275 -13.851 -35.725 1.00 59.03 195 SER A O 1
ATOM 1515 N N . PRO A 1 196 ? 22.570 -14.025 -37.193 1.00 58.75 196 PRO A N 1
ATOM 1516 C CA . PRO A 1 196 ? 22.636 -15.478 -37.267 1.00 58.75 196 PRO A CA 1
ATOM 1517 C C . PRO A 1 196 ? 23.992 -15.860 -37.846 1.00 58.75 196 PRO A C 1
ATOM 1519 O O . PRO A 1 196 ? 24.220 -15.787 -39.053 1.00 58.75 196 PRO A O 1
ATOM 1522 N N . LYS A 1 197 ? 24.911 -16.229 -36.958 1.00 70.88 197 LYS A N 1
ATOM 1523 C CA . LYS A 1 197 ? 26.206 -16.754 -37.338 1.00 70.88 197 LYS A CA 1
ATOM 1524 C C . LYS A 1 197 ? 25.958 -18.128 -37.941 1.00 70.88 197 LYS A C 1
ATOM 1526 O O . LYS A 1 197 ? 25.651 -19.079 -37.228 1.00 70.88 197 LYS A O 1
ATOM 1531 N N . VAL A 1 198 ? 25.991 -18.207 -39.262 1.00 78.00 198 VAL A N 1
ATOM 1532 C CA . VAL A 1 198 ? 25.870 -19.476 -39.973 1.00 78.00 198 VAL A CA 1
ATOM 1533 C C . VAL A 1 198 ? 27.216 -20.203 -39.925 1.00 78.00 198 VAL A C 1
ATOM 1535 O O . VAL A 1 198 ? 28.263 -19.593 -39.681 1.00 78.00 198 VAL A O 1
ATOM 1538 N N . SER A 1 199 ? 27.210 -21.521 -40.129 1.00 82.56 199 SER A N 1
ATOM 1539 C CA . SER A 1 199 ? 28.464 -22.269 -40.233 1.00 82.56 199 SER A CA 1
ATOM 1540 C C . SER A 1 199 ? 29.256 -21.811 -41.466 1.00 82.56 199 SER A C 1
ATOM 1542 O O . SER A 1 199 ? 28.688 -21.253 -42.410 1.00 82.56 199 SER A O 1
ATOM 1544 N N . PHE A 1 200 ? 30.571 -22.028 -41.474 1.00 81.50 200 PHE A N 1
ATOM 1545 C CA . PHE A 1 200 ? 31.426 -21.626 -42.596 1.00 81.50 200 PHE A CA 1
ATOM 1546 C C . PHE A 1 200 ? 30.983 -22.281 -43.917 1.00 81.50 200 PHE A C 1
ATOM 1548 O O . PHE A 1 200 ? 30.932 -21.623 -44.955 1.00 81.50 200 PHE A O 1
ATOM 1555 N N . GLU A 1 201 ? 30.545 -23.541 -43.862 1.00 85.44 201 GLU A N 1
ATOM 1556 C CA . GLU A 1 201 ? 29.989 -24.285 -44.996 1.00 85.44 201 GLU A CA 1
ATOM 1557 C C . GLU A 1 201 ? 28.717 -23.630 -45.526 1.00 85.44 201 GLU A C 1
ATOM 1559 O O . GLU A 1 201 ? 28.547 -23.485 -46.734 1.00 85.44 201 GLU A O 1
ATOM 1564 N N . GLN A 1 202 ? 27.825 -23.208 -44.628 1.00 82.62 202 GLN A N 1
ATOM 1565 C CA . GLN A 1 202 ? 26.588 -22.537 -45.008 1.00 82.62 202 GLN A CA 1
ATOM 1566 C C . GLN A 1 202 ? 26.877 -21.165 -45.633 1.00 82.62 202 GLN A C 1
ATOM 1568 O O . GLN A 1 202 ? 26.289 -20.826 -46.658 1.00 82.62 202 GLN A O 1
ATOM 1573 N N . ALA A 1 203 ? 27.826 -20.404 -45.079 1.00 83.88 203 ALA A N 1
ATOM 1574 C CA . ALA A 1 203 ? 28.240 -19.125 -45.652 1.00 83.88 203 ALA A CA 1
ATOM 1575 C C . ALA A 1 203 ? 28.842 -19.282 -47.058 1.00 83.88 203 ALA A C 1
ATOM 1577 O O . ALA A 1 203 ? 28.555 -18.453 -47.925 1.00 83.88 203 ALA A O 1
ATOM 1578 N N . LEU A 1 204 ? 29.646 -20.328 -47.293 1.00 83.44 204 LEU A N 1
ATOM 1579 C CA . LEU A 1 204 ? 30.196 -20.670 -48.611 1.00 83.44 204 LEU A CA 1
ATOM 1580 C C . LEU A 1 204 ? 29.111 -21.146 -49.584 1.00 83.44 204 LEU A C 1
ATOM 1582 O O . LEU A 1 204 ? 29.130 -20.765 -50.754 1.00 83.44 204 LEU A O 1
ATOM 1586 N N . ALA A 1 205 ? 28.159 -21.953 -4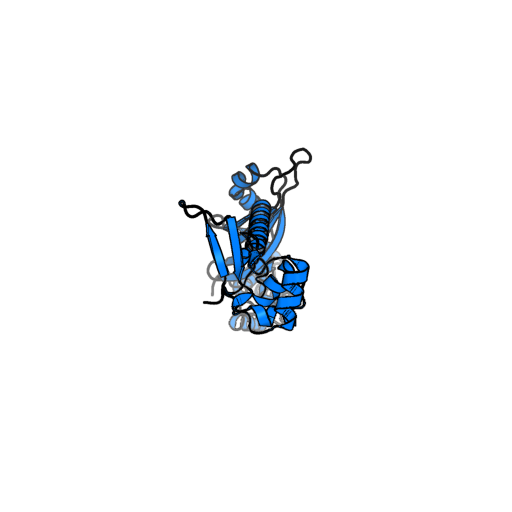9.110 1.00 86.19 205 ALA A N 1
ATOM 1587 C CA . ALA A 1 205 ? 27.035 -22.429 -49.910 1.00 86.19 205 ALA A CA 1
ATOM 1588 C C . ALA A 1 205 ? 26.191 -21.264 -50.444 1.00 86.19 205 ALA A C 1
ATOM 1590 O O . ALA A 1 205 ? 25.879 -21.226 -51.637 1.00 86.19 205 ALA A O 1
ATOM 1591 N N . ASP A 1 206 ? 25.896 -20.293 -49.577 1.00 83.62 206 ASP A N 1
ATOM 1592 C CA . ASP A 1 206 ? 25.114 -19.107 -49.919 1.00 83.62 206 ASP A CA 1
ATOM 1593 C C . ASP A 1 206 ? 25.884 -18.153 -50.851 1.00 83.62 206 ASP A C 1
ATOM 1595 O O . ASP A 1 206 ? 25.293 -17.602 -51.778 1.00 83.62 206 ASP A O 1
ATOM 1599 N N . GLU A 1 207 ? 27.197 -17.967 -50.652 1.00 83.69 207 GLU A N 1
ATOM 1600 C CA . GLU A 1 207 ? 28.011 -17.057 -51.481 1.00 83.69 207 GLU A CA 1
ATOM 1601 C C . GLU A 1 207 ? 28.287 -17.616 -52.884 1.00 83.69 207 GLU A C 1
ATOM 1603 O O . GLU A 1 207 ? 28.286 -16.874 -53.866 1.00 83.69 207 GLU A O 1
ATOM 1608 N N . LEU A 1 208 ? 28.521 -18.928 -52.989 1.00 83.31 208 LEU A N 1
ATOM 1609 C CA . LEU A 1 208 ? 28.860 -19.602 -54.249 1.00 83.31 208 LEU A CA 1
ATOM 1610 C C . LEU A 1 208 ? 27.628 -20.179 -54.972 1.00 83.31 208 LEU A C 1
ATOM 1612 O O . LEU A 1 208 ? 27.753 -20.733 -56.073 1.00 83.31 208 LEU A O 1
ATOM 1616 N N . GLU A 1 209 ? 26.444 -20.059 -54.362 1.00 82.94 209 GLU A N 1
ATOM 1617 C CA . GLU A 1 209 ? 25.173 -20.638 -54.816 1.00 82.94 209 GLU A CA 1
ATOM 1618 C C . GLU A 1 209 ? 25.295 -22.151 -55.102 1.00 82.94 209 GLU A C 1
ATOM 1620 O O . GLU A 1 209 ? 24.927 -22.655 -56.178 1.00 82.94 209 GLU A O 1
ATOM 1625 N N . ILE A 1 210 ? 25.887 -22.882 -54.156 1.00 83.69 210 ILE A N 1
ATOM 1626 C CA . ILE A 1 210 ? 26.111 -24.336 -54.211 1.00 83.69 210 ILE A CA 1
ATOM 1627 C C . ILE A 1 210 ? 25.377 -25.050 -53.071 1.00 83.69 210 ILE A C 1
ATOM 1629 O O . ILE A 1 210 ? 24.843 -24.421 -52.163 1.00 83.69 210 ILE A O 1
ATOM 1633 N N . GLY A 1 211 ? 25.305 -26.382 -53.124 1.00 84.19 211 GLY A N 1
ATOM 1634 C CA . GLY A 1 211 ? 24.736 -27.153 -52.014 1.00 84.19 211 GLY A CA 1
ATOM 1635 C C . GLY A 1 211 ? 25.654 -27.146 -50.787 1.00 84.19 211 GLY A C 1
ATOM 1636 O O . GLY A 1 211 ? 26.871 -27.119 -50.939 1.00 84.19 211 GLY A O 1
ATOM 1637 N N . ILE A 1 212 ? 25.085 -27.251 -49.581 1.00 82.50 212 ILE A N 1
ATOM 1638 C CA . ILE A 1 212 ? 25.846 -27.315 -48.314 1.00 82.50 212 ILE A CA 1
ATOM 1639 C C . ILE A 1 212 ? 26.845 -28.486 -48.325 1.00 82.50 212 ILE A C 1
ATOM 1641 O O . ILE A 1 212 ? 27.998 -28.315 -47.944 1.00 82.50 212 ILE A O 1
ATOM 1645 N N . ASP A 1 213 ? 26.442 -29.646 -48.854 1.00 81.25 213 ASP A N 1
ATOM 1646 C CA . ASP A 1 213 ? 27.320 -30.817 -48.993 1.00 81.25 213 ASP A CA 1
ATOM 1647 C C . ASP A 1 213 ? 28.498 -30.559 -49.952 1.00 81.25 213 ASP A C 1
ATOM 1649 O O . ASP A 1 213 ? 29.576 -31.120 -49.785 1.00 81.25 213 ASP A O 1
ATOM 1653 N N . GLU A 1 214 ? 28.312 -29.701 -50.963 1.00 79.25 214 GLU A N 1
ATOM 1654 C CA . GLU A 1 214 ? 29.387 -29.297 -51.877 1.00 79.25 214 GLU A CA 1
ATOM 1655 C C . GLU A 1 214 ? 30.315 -28.273 -51.207 1.00 79.25 214 GLU A C 1
ATOM 1657 O O . GLU A 1 214 ? 31.531 -28.350 -51.372 1.00 79.25 214 GLU A O 1
ATOM 1662 N N . ALA A 1 215 ? 29.757 -27.350 -50.420 1.00 82.06 215 ALA A N 1
ATOM 1663 C CA . ALA A 1 215 ? 30.516 -26.364 -49.656 1.00 82.06 215 ALA A CA 1
ATOM 1664 C C . ALA A 1 215 ? 31.361 -26.997 -48.539 1.00 82.06 215 ALA A C 1
ATOM 1666 O O . ALA A 1 215 ? 32.460 -26.523 -48.269 1.00 82.06 215 ALA A O 1
ATOM 1667 N N . ALA A 1 216 ? 30.914 -28.116 -47.960 1.00 81.12 216 ALA A N 1
ATOM 1668 C CA . ALA A 1 216 ? 31.688 -28.891 -46.989 1.00 81.12 216 ALA A CA 1
ATOM 1669 C C . ALA A 1 216 ? 33.018 -29.425 -47.557 1.00 81.12 216 ALA A C 1
ATOM 1671 O O . ALA A 1 216 ? 33.953 -29.673 -46.809 1.00 81.12 216 ALA A O 1
ATOM 1672 N N . HIS A 1 217 ? 33.137 -29.582 -48.881 1.00 79.31 217 HIS A N 1
ATOM 1673 C CA . HIS A 1 217 ? 34.397 -29.964 -49.532 1.00 79.31 217 HIS A CA 1
ATOM 1674 C C . HIS A 1 217 ? 35.341 -28.781 -49.799 1.00 79.31 217 HIS A C 1
ATOM 1676 O O . HIS A 1 217 ? 36.433 -28.985 -50.328 1.00 79.31 217 HIS A O 1
ATOM 1682 N N . LEU A 1 218 ? 34.909 -27.557 -49.493 1.00 76.19 218 LEU A N 1
ATOM 1683 C CA . LEU A 1 218 ? 35.661 -26.316 -49.689 1.00 76.19 218 LEU A CA 1
ATOM 1684 C C . LEU A 1 218 ? 36.144 -25.719 -48.363 1.00 76.19 218 LEU A C 1
ATOM 1686 O O . LEU A 1 218 ? 36.759 -24.658 -48.376 1.00 76.19 218 LEU A O 1
ATOM 1690 N N . THR A 1 219 ? 35.877 -26.378 -47.232 1.00 73.00 219 THR A N 1
ATOM 1691 C CA . THR A 1 219 ? 36.255 -25.879 -45.904 1.00 73.00 219 THR A CA 1
ATOM 1692 C C . THR A 1 219 ? 37.762 -25.766 -45.713 1.00 73.00 219 THR A C 1
ATOM 1694 O O . THR A 1 219 ? 38.212 -24.890 -44.985 1.00 73.00 219 THR A O 1
ATOM 1697 N N . ASP A 1 220 ? 38.516 -26.630 -46.395 1.00 71.44 220 ASP A N 1
ATOM 1698 C CA . ASP A 1 220 ? 39.977 -26.734 -46.302 1.00 71.44 220 ASP A CA 1
ATOM 1699 C C . ASP A 1 220 ? 40.695 -25.943 -47.413 1.00 71.44 220 ASP A C 1
ATOM 1701 O O . ASP A 1 220 ? 41.913 -26.040 -47.567 1.00 71.44 220 ASP A O 1
ATOM 1705 N N . ALA A 1 221 ? 39.945 -25.205 -48.237 1.00 76.31 221 ALA A N 1
ATOM 1706 C CA . ALA A 1 221 ? 40.515 -24.395 -49.303 1.00 76.31 221 ALA A CA 1
ATOM 1707 C C . ALA A 1 221 ? 41.282 -23.198 -48.725 1.00 76.31 221 ALA A C 1
ATOM 1709 O O . ALA A 1 221 ? 40.826 -22.535 -47.793 1.00 76.31 221 ALA A O 1
ATOM 1710 N N . GLU A 1 222 ? 42.433 -22.889 -49.317 1.00 79.62 222 GLU A N 1
ATOM 1711 C CA . GLU A 1 222 ? 43.239 -21.741 -48.904 1.00 79.62 222 GLU A CA 1
ATOM 1712 C C . GLU A 1 222 ? 42.514 -20.428 -49.236 1.00 79.62 222 GLU A C 1
ATOM 1714 O O . GLU A 1 222 ? 42.137 -20.179 -50.386 1.00 79.62 222 GLU A O 1
ATOM 1719 N N . ILE A 1 223 ? 42.319 -19.583 -48.218 1.00 81.38 223 ILE A N 1
ATOM 1720 C CA . ILE A 1 223 ? 41.745 -18.245 -48.367 1.00 81.38 223 ILE A CA 1
ATOM 1721 C C . ILE A 1 223 ? 42.845 -17.212 -48.181 1.00 81.38 223 ILE A C 1
ATOM 1723 O O . ILE A 1 223 ? 43.463 -17.119 -47.123 1.00 81.38 223 ILE A O 1
ATOM 1727 N N . THR A 1 224 ? 43.049 -16.391 -49.205 1.00 82.75 224 THR A N 1
ATOM 1728 C CA . THR A 1 224 ? 43.983 -15.264 -49.156 1.00 82.75 224 THR A CA 1
ATOM 1729 C C . THR A 1 224 ? 43.225 -13.947 -49.037 1.00 82.75 224 THR A C 1
ATOM 1731 O O . THR A 1 224 ? 42.140 -13.772 -49.594 1.00 82.75 224 THR A O 1
ATOM 1734 N N . ILE A 1 225 ? 43.774 -13.016 -48.261 1.00 82.50 225 ILE A N 1
ATOM 1735 C CA . ILE A 1 225 ? 43.169 -11.705 -48.016 1.00 82.50 225 ILE A CA 1
ATOM 1736 C C . ILE A 1 225 ? 43.617 -10.751 -49.125 1.00 82.50 225 ILE A C 1
ATOM 1738 O O . ILE A 1 225 ? 44.798 -10.706 -49.463 1.00 82.50 225 ILE A O 1
ATOM 1742 N N . ASN A 1 226 ? 42.677 -9.994 -49.690 1.00 83.12 226 ASN A N 1
ATOM 1743 C CA . ASN A 1 226 ? 42.964 -8.888 -50.596 1.00 83.12 226 ASN A CA 1
ATOM 1744 C C . ASN A 1 226 ? 42.779 -7.573 -49.843 1.00 83.12 226 ASN A C 1
ATOM 1746 O O . ASN A 1 226 ? 41.658 -7.067 -49.745 1.00 83.12 226 ASN A O 1
ATOM 1750 N N . ASP A 1 227 ? 43.859 -7.045 -49.279 1.00 82.19 227 ASP A N 1
ATOM 1751 C CA . ASP A 1 227 ? 43.876 -5.810 -48.505 1.00 82.19 227 ASP A CA 1
ATOM 1752 C C . ASP A 1 227 ? 44.736 -4.709 -49.147 1.00 82.19 227 ASP A C 1
ATOM 1754 O O . ASP A 1 227 ? 45.549 -4.935 -50.044 1.00 82.19 227 ASP A O 1
ATOM 1758 N N . SER A 1 228 ? 44.494 -3.464 -48.733 1.00 79.88 228 SER A N 1
ATOM 1759 C CA . SER A 1 228 ? 45.383 -2.343 -49.038 1.00 79.88 228 SER A CA 1
ATOM 1760 C C . SER A 1 228 ? 46.625 -2.363 -48.142 1.00 79.88 228 SER A C 1
ATOM 1762 O O . SER A 1 228 ? 46.594 -2.905 -47.040 1.00 79.88 228 SER A O 1
ATOM 1764 N N . ASP A 1 229 ? 47.680 -1.643 -48.544 1.00 72.94 229 ASP A N 1
ATOM 1765 C CA . ASP A 1 229 ? 48.873 -1.409 -47.705 1.00 72.94 229 ASP A CA 1
ATOM 1766 C C . ASP A 1 229 ? 48.544 -0.745 -46.343 1.00 72.94 229 ASP A C 1
ATOM 1768 O O . ASP A 1 229 ? 49.338 -0.815 -45.405 1.00 72.94 229 ASP A O 1
ATOM 1772 N N . ASP A 1 230 ? 47.362 -0.125 -46.224 1.00 70.31 230 ASP A N 1
ATOM 1773 C CA . ASP A 1 230 ? 46.843 0.509 -45.006 1.00 70.31 230 ASP A CA 1
ATOM 1774 C C . ASP A 1 230 ? 45.929 -0.426 -44.173 1.00 70.31 230 ASP A C 1
ATOM 1776 O O . ASP A 1 230 ? 45.356 0.002 -43.169 1.00 70.31 230 ASP A O 1
ATOM 1780 N N . GLY A 1 231 ? 45.774 -1.696 -44.575 1.00 71.19 231 GLY A N 1
ATOM 1781 C CA . GLY A 1 231 ? 45.031 -2.732 -43.845 1.00 71.19 231 GLY A CA 1
ATOM 1782 C C . GLY A 1 231 ? 43.515 -2.763 -44.083 1.00 71.19 231 GLY A C 1
ATOM 1783 O O . GLY A 1 231 ? 42.788 -3.366 -43.293 1.00 71.19 231 GLY A O 1
ATOM 1784 N N . LEU A 1 232 ? 43.006 -2.113 -45.138 1.00 77.69 232 LEU A N 1
ATOM 1785 C CA . LEU A 1 232 ? 41.590 -2.206 -45.522 1.00 77.69 232 LEU A CA 1
ATOM 1786 C C . LEU A 1 232 ? 41.362 -3.430 -46.412 1.00 77.69 232 LEU A C 1
ATOM 1788 O O . LEU A 1 232 ? 41.875 -3.475 -47.526 1.00 77.69 232 LEU A O 1
ATOM 1792 N N . VAL A 1 233 ? 40.549 -4.384 -45.952 1.00 80.06 233 VAL A N 1
ATOM 1793 C CA . VAL A 1 233 ? 40.182 -5.583 -46.722 1.00 80.06 233 VAL A CA 1
ATOM 1794 C C . VAL A 1 233 ? 39.141 -5.234 -47.790 1.00 80.06 233 VAL A C 1
ATOM 1796 O O . VAL A 1 233 ? 38.047 -4.767 -47.474 1.00 80.06 233 VAL A O 1
ATOM 1799 N N . TYR A 1 234 ? 39.466 -5.481 -49.059 1.00 78.31 234 TYR A N 1
ATOM 1800 C CA . TYR A 1 234 ? 38.563 -5.291 -50.198 1.00 78.31 234 TYR A CA 1
ATOM 1801 C C . TYR A 1 234 ? 37.757 -6.547 -50.532 1.00 78.31 234 TYR A C 1
ATOM 1803 O O . TYR A 1 234 ? 36.588 -6.446 -50.907 1.00 78.31 234 TYR A O 1
ATOM 1811 N N . SER A 1 235 ? 38.374 -7.719 -50.406 1.00 83.25 235 SER A N 1
ATOM 1812 C CA . SER A 1 235 ? 37.755 -9.021 -50.662 1.00 83.25 235 SER A CA 1
ATOM 1813 C C . SER A 1 235 ? 38.626 -10.156 -50.119 1.00 83.25 235 SER A C 1
ATOM 1815 O O . SER A 1 235 ? 39.734 -9.930 -49.626 1.00 83.25 235 SER A O 1
ATOM 1817 N N . TYR A 1 236 ? 38.124 -11.386 -50.199 1.00 84.06 236 TYR A N 1
ATOM 1818 C CA . TYR A 1 236 ? 38.910 -12.592 -49.942 1.00 84.06 236 TYR A CA 1
ATOM 1819 C C . TYR A 1 236 ? 38.949 -13.449 -51.203 1.00 84.06 236 TYR A C 1
ATOM 1821 O O . TYR A 1 236 ? 37.969 -13.505 -51.939 1.00 84.06 236 TYR A O 1
ATOM 1829 N N . TRP A 1 237 ? 40.056 -14.134 -51.452 1.00 83.44 237 TRP A N 1
ATOM 1830 C CA . TRP A 1 237 ? 40.202 -15.043 -52.584 1.00 83.44 237 TRP A CA 1
ATOM 1831 C C . TRP A 1 237 ? 40.248 -16.478 -52.090 1.00 83.44 237 TRP A C 1
ATOM 1833 O O . TRP A 1 237 ? 41.151 -16.849 -51.345 1.00 83.44 237 TRP A O 1
ATOM 1843 N N . LEU A 1 238 ? 39.280 -17.276 -52.530 1.00 83.81 238 LEU A N 1
ATOM 1844 C CA . LEU A 1 238 ? 39.233 -18.715 -52.312 1.00 83.81 238 LEU A CA 1
ATOM 1845 C C . LEU A 1 238 ? 40.002 -19.415 -53.436 1.00 83.81 238 LEU A C 1
ATOM 1847 O O . LEU A 1 238 ? 39.592 -19.331 -54.600 1.00 83.81 238 LEU A O 1
ATOM 1851 N N . ASP A 1 239 ? 41.089 -20.108 -53.101 1.00 79.94 239 ASP A N 1
ATOM 1852 C CA . ASP A 1 239 ? 41.882 -20.855 -54.075 1.00 79.94 239 ASP A CA 1
ATOM 1853 C C . ASP A 1 239 ? 41.369 -22.294 -54.231 1.00 79.94 239 ASP A C 1
ATOM 1855 O O . ASP A 1 239 ? 41.400 -23.108 -53.309 1.00 79.94 239 ASP A O 1
ATOM 1859 N N . LEU A 1 240 ? 40.900 -22.628 -55.434 1.00 76.12 240 LEU A N 1
ATOM 1860 C CA . LEU A 1 240 ? 40.394 -23.960 -55.761 1.00 76.12 240 LEU A CA 1
ATOM 1861 C C . LEU A 1 240 ? 41.510 -24.952 -56.123 1.00 76.12 240 LEU A C 1
ATOM 1863 O O . LEU A 1 240 ? 41.222 -26.125 -56.384 1.00 76.12 240 LEU A O 1
ATOM 1867 N N . GLU A 1 241 ? 42.774 -24.527 -56.223 1.00 71.81 241 GLU A N 1
ATOM 1868 C CA . GLU A 1 241 ? 43.893 -25.433 -56.496 1.00 71.81 241 GLU A CA 1
ATOM 1869 C C . GLU A 1 241 ? 44.116 -26.430 -55.362 1.00 71.81 241 GLU A C 1
ATOM 1871 O O . GLU A 1 241 ? 44.399 -27.596 -55.646 1.00 71.81 241 GLU A O 1
ATOM 1876 N N . THR A 1 242 ? 43.891 -25.988 -54.126 1.00 67.31 242 THR A N 1
ATOM 1877 C CA . THR A 1 242 ? 44.068 -26.755 -52.884 1.00 67.31 242 THR A CA 1
ATOM 1878 C C . THR A 1 242 ? 42.904 -27.706 -52.578 1.00 67.31 242 THR A C 1
ATOM 1880 O O . THR A 1 242 ? 43.035 -28.592 -51.738 1.00 67.31 242 THR A O 1
ATOM 1883 N N . VAL A 1 243 ? 41.789 -27.599 -53.310 1.00 72.75 243 VAL A N 1
ATOM 1884 C CA . VAL A 1 243 ? 40.592 -28.436 -53.134 1.00 72.75 243 VAL A CA 1
ATOM 1885 C C . VAL A 1 243 ? 40.781 -29.823 -53.765 1.00 72.75 243 VAL A C 1
ATOM 1887 O O . VAL A 1 243 ? 40.968 -29.945 -54.978 1.00 72.75 243 VAL A O 1
ATOM 1890 N N . GLU A 1 244 ? 40.630 -30.889 -52.970 1.00 62.53 244 GLU A N 1
ATOM 1891 C CA . GLU A 1 244 ? 40.775 -32.284 -53.433 1.00 62.53 244 GLU A CA 1
ATOM 1892 C C . GLU A 1 244 ? 39.623 -32.765 -54.346 1.00 62.53 244 GLU A C 1
ATOM 1894 O O . GLU A 1 244 ? 39.780 -33.691 -55.149 1.00 62.53 244 GLU A O 1
ATOM 1899 N N . SER A 1 245 ? 38.441 -32.146 -54.253 1.00 72.88 245 SER A N 1
ATOM 1900 C CA . SER A 1 245 ? 37.241 -32.569 -54.987 1.00 72.88 245 SER A CA 1
ATOM 1901 C C . SER A 1 245 ? 37.205 -32.053 -56.437 1.00 72.88 245 SER A C 1
ATOM 1903 O O . SER A 1 245 ? 36.621 -31.014 -56.759 1.00 72.88 245 SER A O 1
ATOM 1905 N N . GLU A 1 246 ? 37.768 -32.842 -57.356 1.00 68.62 246 GLU A N 1
ATOM 1906 C CA . GLU A 1 246 ? 37.771 -32.592 -58.811 1.00 68.62 246 GLU A CA 1
ATOM 1907 C C . GLU A 1 246 ? 36.400 -32.322 -59.483 1.00 68.62 246 GLU A C 1
ATOM 1909 O O . GLU A 1 246 ? 36.341 -31.555 -60.455 1.00 68.62 246 GLU A O 1
ATOM 1914 N N . PRO A 1 247 ? 35.273 -32.926 -59.049 1.00 75.81 247 PRO A N 1
ATOM 1915 C CA . PRO A 1 247 ? 33.954 -32.607 -59.599 1.00 75.81 247 PRO A CA 1
ATOM 1916 C C . PRO A 1 247 ? 33.496 -31.183 -59.254 1.00 75.81 247 PRO A C 1
ATOM 1918 O O . PRO A 1 247 ? 32.941 -30.491 -60.110 1.00 75.81 247 PRO A O 1
ATOM 1921 N N . ILE A 1 248 ? 33.754 -30.742 -58.020 1.00 73.88 248 ILE A N 1
ATOM 1922 C CA . ILE A 1 248 ? 33.343 -29.428 -57.507 1.00 73.88 248 ILE A CA 1
ATOM 1923 C C . ILE A 1 248 ? 34.224 -28.340 -58.116 1.00 73.88 248 ILE A C 1
ATOM 1925 O O . ILE A 1 248 ? 33.705 -27.355 -58.640 1.00 73.88 248 ILE A O 1
ATOM 1929 N N . LYS A 1 249 ? 35.536 -28.584 -58.184 1.00 73.19 249 LYS A N 1
ATOM 1930 C CA . LYS A 1 249 ? 36.513 -27.714 -58.848 1.00 73.19 249 LYS A CA 1
ATOM 1931 C C . LYS A 1 249 ? 36.113 -27.402 -60.291 1.00 73.19 249 LYS A C 1
ATOM 1933 O O . LYS A 1 249 ? 36.001 -26.239 -60.666 1.00 73.19 249 LYS A O 1
ATOM 1938 N N . ARG A 1 250 ? 35.778 -28.420 -61.095 1.00 75.06 250 ARG A N 1
ATOM 1939 C CA . ARG A 1 250 ? 35.297 -28.215 -62.477 1.00 75.06 250 ARG A CA 1
ATOM 1940 C C . ARG A 1 250 ? 33.974 -27.457 -62.552 1.00 75.06 250 ARG A C 1
ATOM 1942 O O . ARG A 1 250 ? 33.797 -26.647 -63.460 1.00 75.06 250 ARG A O 1
ATOM 1949 N N . LYS A 1 251 ? 33.040 -27.714 -61.633 1.00 78.44 251 LYS A N 1
ATOM 1950 C CA . LYS A 1 251 ? 31.743 -27.022 -61.583 1.00 78.44 251 LYS A CA 1
ATOM 1951 C C . LYS A 1 251 ? 31.922 -25.530 -61.288 1.00 78.44 251 LYS A C 1
ATOM 1953 O O . LYS A 1 251 ? 31.324 -24.706 -61.976 1.00 78.44 251 LYS A O 1
ATOM 1958 N N . LEU A 1 252 ? 32.776 -25.198 -60.323 1.00 76.88 252 LEU A N 1
ATOM 1959 C CA . LEU A 1 252 ? 33.077 -23.827 -59.923 1.00 76.88 252 LEU A CA 1
ATOM 1960 C C . LEU A 1 252 ? 33.902 -23.079 -60.976 1.00 76.88 252 LEU A C 1
ATOM 1962 O O . LEU A 1 252 ? 33.536 -21.963 -61.332 1.00 76.88 252 LEU A O 1
ATOM 1966 N N . ILE A 1 253 ? 34.919 -23.709 -61.574 1.00 79.38 253 ILE A N 1
ATOM 1967 C CA . ILE A 1 253 ? 35.695 -23.116 -62.680 1.00 79.38 253 ILE A CA 1
ATOM 1968 C C . ILE A 1 253 ? 34.798 -22.841 -63.893 1.00 79.38 253 ILE A C 1
ATOM 1970 O O . ILE A 1 253 ? 34.894 -21.780 -64.501 1.00 79.38 253 ILE A O 1
ATOM 1974 N N . ASN A 1 254 ? 33.878 -23.750 -64.235 1.00 78.75 254 ASN A N 1
ATOM 1975 C CA . ASN A 1 254 ? 32.931 -23.518 -65.332 1.00 78.75 254 ASN A CA 1
ATOM 1976 C C . ASN A 1 254 ? 31.962 -22.358 -65.050 1.00 78.75 254 ASN A C 1
ATOM 1978 O O . ASN A 1 254 ? 31.466 -21.745 -65.993 1.00 78.75 254 ASN A O 1
ATOM 1982 N N . ARG A 1 255 ? 31.663 -22.083 -63.775 1.00 78.44 255 ARG A N 1
ATOM 1983 C CA . ARG A 1 255 ? 30.734 -21.025 -63.356 1.00 78.44 255 ARG A CA 1
ATOM 1984 C C . ARG A 1 255 ? 31.420 -19.665 -63.230 1.00 78.44 255 ARG A C 1
ATOM 1986 O O . ARG A 1 255 ? 30.895 -18.684 -63.743 1.00 78.44 255 ARG A O 1
ATOM 1993 N N . HIS A 1 256 ? 32.572 -19.614 -62.567 1.00 76.94 256 HIS A N 1
ATOM 1994 C CA . HIS A 1 256 ? 33.280 -18.374 -62.235 1.00 76.94 256 HIS A CA 1
ATOM 1995 C C . HIS A 1 256 ? 34.433 -18.060 -63.200 1.00 76.94 256 HIS A C 1
ATOM 1997 O O . HIS A 1 256 ? 34.974 -16.960 -63.176 1.00 76.94 256 HIS A O 1
ATOM 2003 N N . GLY A 1 257 ? 34.803 -18.998 -64.079 1.00 73.25 257 GLY A N 1
ATOM 2004 C CA . GLY A 1 257 ? 35.806 -18.798 -65.129 1.00 73.25 257 GLY A CA 1
ATOM 2005 C C . GLY A 1 257 ? 37.254 -18.721 -64.637 1.00 73.25 257 GLY A C 1
ATOM 2006 O O . GLY A 1 257 ? 38.141 -18.425 -65.435 1.00 73.25 257 GLY A O 1
ATOM 2007 N N . SER A 1 258 ? 37.501 -18.979 -63.351 1.00 76.06 258 SER A N 1
ATOM 2008 C CA . SER A 1 258 ? 38.805 -18.847 -62.698 1.00 76.06 258 SER A CA 1
ATOM 2009 C C . SER A 1 258 ? 39.014 -19.947 -61.653 1.00 76.06 258 SER A C 1
ATOM 2011 O O . SER A 1 258 ? 38.055 -20.533 -61.149 1.00 76.06 258 SER A O 1
ATOM 2013 N N . HIS A 1 259 ? 40.282 -20.217 -61.343 1.00 72.88 259 HIS A N 1
ATOM 2014 C CA . HIS A 1 259 ? 40.705 -21.078 -60.235 1.00 72.88 259 HIS A CA 1
ATOM 2015 C C . HIS A 1 259 ? 40.670 -20.358 -58.880 1.00 72.88 259 HIS A C 1
ATOM 2017 O O . HIS A 1 259 ? 40.694 -21.018 -57.849 1.00 72.88 259 HIS A O 1
ATOM 2023 N N . GLN A 1 260 ? 40.562 -19.028 -58.893 1.00 79.62 260 GLN A N 1
ATOM 2024 C CA . GLN A 1 260 ? 40.400 -18.193 -57.708 1.00 79.62 260 GLN A CA 1
ATOM 2025 C C . GLN A 1 260 ? 39.039 -17.506 -57.760 1.00 79.62 260 GLN A C 1
ATOM 2027 O O . GLN A 1 260 ? 38.714 -16.854 -58.760 1.00 79.62 260 GLN A O 1
ATOM 2032 N N . ILE A 1 261 ? 38.244 -17.676 -56.704 1.00 82.38 261 ILE A N 1
ATOM 2033 C CA . ILE A 1 261 ? 36.925 -17.052 -56.574 1.00 82.38 261 ILE A CA 1
ATOM 2034 C C . ILE A 1 261 ? 37.001 -15.920 -55.557 1.00 82.38 261 ILE A C 1
ATOM 2036 O O . ILE A 1 261 ? 37.522 -16.101 -54.461 1.00 82.38 261 ILE A O 1
ATOM 2040 N N . GLU A 1 262 ? 36.444 -14.769 -55.917 1.00 82.69 262 GLU A N 1
ATOM 2041 C CA . GLU A 1 262 ? 36.320 -13.627 -55.020 1.00 82.69 262 GLU A CA 1
ATOM 2042 C C . GLU A 1 262 ? 35.112 -13.794 -54.084 1.00 82.69 262 GLU A C 1
ATOM 2044 O O . GLU A 1 262 ? 33.978 -13.957 -54.536 1.00 82.69 262 GLU A O 1
ATOM 2049 N N . LEU A 1 263 ? 35.363 -13.727 -52.778 1.00 84.19 263 LEU A N 1
ATOM 2050 C CA . LEU A 1 263 ? 34.373 -13.606 -51.714 1.00 84.19 263 LEU A CA 1
ATOM 2051 C C . LEU A 1 263 ? 34.297 -12.140 -51.262 1.00 84.19 263 LEU A C 1
ATOM 2053 O O . LEU A 1 263 ? 35.302 -11.423 -51.229 1.00 84.19 263 LEU A O 1
ATOM 2057 N N . ARG A 1 264 ? 33.106 -11.685 -50.871 1.00 82.62 264 ARG A N 1
ATOM 2058 C CA . ARG A 1 264 ? 32.886 -10.300 -50.420 1.00 82.62 264 ARG A CA 1
ATOM 2059 C C . ARG A 1 264 ? 33.665 -9.977 -49.141 1.00 82.62 264 ARG A C 1
ATOM 2061 O O . ARG A 1 264 ? 33.843 -10.837 -48.284 1.00 82.62 264 ARG A O 1
ATOM 2068 N N . ALA A 1 265 ? 34.039 -8.708 -48.964 1.00 79.69 265 ALA A N 1
ATOM 2069 C CA . ALA A 1 265 ? 34.730 -8.224 -47.761 1.00 79.69 265 ALA A CA 1
ATOM 2070 C C . ALA A 1 265 ? 33.993 -8.521 -46.441 1.00 79.69 265 ALA A C 1
ATOM 2072 O O . ALA A 1 265 ? 34.634 -8.695 -45.415 1.00 79.69 265 ALA A O 1
ATOM 2073 N N . ASN A 1 266 ? 32.660 -8.604 -46.460 1.00 78.31 266 ASN A N 1
ATOM 2074 C CA . ASN A 1 266 ? 31.838 -8.896 -45.282 1.00 78.31 266 ASN A CA 1
ATOM 2075 C C . ASN A 1 266 ? 31.495 -10.389 -45.125 1.00 78.31 266 ASN A C 1
ATOM 2077 O O . ASN A 1 266 ? 30.586 -10.744 -44.377 1.00 78.31 266 ASN A O 1
ATOM 2081 N N . PHE A 1 267 ? 32.174 -11.280 -45.854 1.00 81.00 267 PHE A N 1
ATOM 2082 C CA . PHE A 1 267 ? 3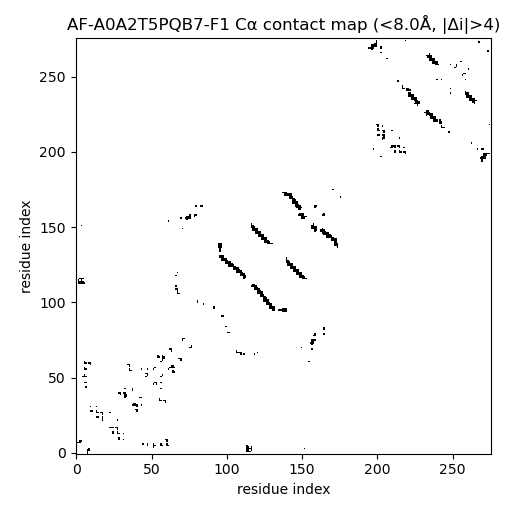1.872 -12.712 -45.849 1.00 81.00 267 PHE A CA 1
ATOM 2083 C C . PHE A 1 267 ? 31.970 -13.330 -44.443 1.00 81.00 267 PHE A C 1
ATOM 2085 O O . PHE A 1 267 ? 31.096 -14.105 -44.054 1.00 81.00 267 PHE A O 1
ATOM 2092 N N . PHE A 1 268 ? 32.989 -12.959 -43.661 1.00 79.12 268 PHE A N 1
ATOM 2093 C CA . PHE A 1 268 ? 33.211 -13.506 -42.318 1.00 79.12 268 PHE A CA 1
ATOM 2094 C C . PHE A 1 268 ? 32.337 -12.873 -41.228 1.00 79.12 268 PHE A C 1
ATOM 2096 O O . PHE A 1 268 ? 32.203 -13.465 -40.158 1.00 79.12 268 PHE A O 1
ATOM 2103 N N . ASP A 1 269 ? 31.673 -11.744 -41.501 1.00 74.69 269 ASP A N 1
ATOM 2104 C CA . ASP A 1 269 ? 30.808 -11.056 -40.526 1.00 74.69 269 ASP A CA 1
ATOM 2105 C C . ASP A 1 269 ? 29.613 -11.926 -40.099 1.00 74.69 269 ASP A C 1
ATOM 2107 O O . ASP A 1 269 ? 29.062 -11.760 -39.011 1.00 74.69 269 ASP A O 1
ATOM 2111 N N . A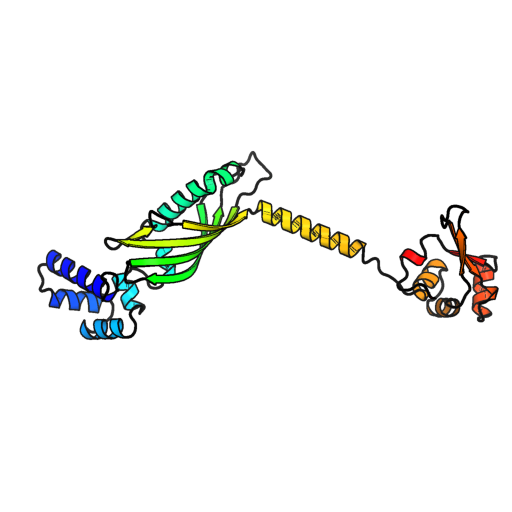RG A 1 270 ? 29.233 -12.892 -40.946 1.00 73.88 270 ARG A N 1
ATOM 2112 C CA . ARG A 1 270 ? 28.123 -13.828 -40.721 1.00 73.88 270 ARG A CA 1
ATOM 2113 C C . ARG A 1 270 ? 28.551 -15.242 -40.308 1.00 73.88 270 ARG A C 1
ATOM 2115 O O . ARG A 1 270 ? 27.692 -16.116 -40.257 1.00 73.88 270 ARG A O 1
ATOM 2122 N N . VAL A 1 271 ? 29.837 -15.503 -40.052 1.00 77.62 271 VAL A N 1
ATOM 2123 C CA . VAL A 1 271 ? 30.361 -16.862 -39.795 1.00 77.62 271 VAL A CA 1
ATOM 2124 C C . VAL A 1 271 ? 30.608 -17.095 -38.299 1.00 77.62 271 VAL A C 1
ATOM 2126 O O . VAL A 1 271 ? 31.216 -16.271 -37.621 1.00 77.62 271 VAL A O 1
ATOM 2129 N N . GLU A 1 272 ? 30.153 -18.235 -37.761 1.00 68.81 272 GLU A N 1
ATOM 2130 C CA . GLU A 1 272 ? 30.267 -18.552 -36.322 1.00 68.81 272 GLU A CA 1
ATOM 2131 C C . GLU A 1 272 ? 31.705 -18.763 -35.846 1.00 68.81 272 GLU A C 1
ATOM 2133 O O . GLU A 1 272 ? 32.071 -18.338 -34.746 1.00 68.81 272 GLU A O 1
ATOM 2138 N N . LYS A 1 273 ? 32.526 -19.390 -36.690 1.00 62.59 273 LYS A N 1
ATOM 2139 C CA . LYS A 1 273 ? 33.952 -19.626 -36.466 1.00 62.59 273 LYS A CA 1
ATOM 2140 C C . LYS A 1 273 ? 34.699 -19.525 -37.784 1.00 62.59 273 LYS A C 1
ATOM 2142 O O . LYS A 1 273 ? 34.356 -20.217 -38.738 1.00 62.59 273 LYS A O 1
ATOM 2147 N N . ILE A 1 274 ? 35.727 -18.687 -37.807 1.00 57.78 274 ILE A N 1
ATOM 2148 C CA . ILE A 1 274 ? 36.727 -18.698 -38.871 1.00 57.78 274 ILE A CA 1
ATOM 2149 C C . ILE A 1 274 ? 37.556 -19.977 -38.651 1.00 57.78 274 ILE A C 1
ATOM 2151 O O . ILE A 1 274 ? 38.016 -20.171 -37.523 1.00 57.78 274 ILE A O 1
ATOM 2155 N N . PRO A 1 275 ? 37.667 -20.890 -39.631 1.00 54.75 275 PRO A N 1
ATOM 2156 C CA . PRO A 1 275 ? 38.596 -22.010 -39.515 1.00 54.75 275 PRO A CA 1
ATOM 2157 C C . PRO A 1 275 ? 40.035 -21.476 -39.376 1.00 54.75 275 PRO A C 1
ATOM 2159 O O . PRO A 1 275 ? 40.396 -20.529 -40.073 1.00 54.75 275 PRO A O 1
ATOM 2162 N N . ASP A 1 276 ? 40.793 -22.037 -38.425 1.00 48.19 276 ASP A N 1
ATOM 2163 C CA . ASP A 1 276 ? 42.203 -21.697 -38.141 1.00 48.19 276 ASP A CA 1
ATOM 2164 C C . ASP A 1 276 ? 43.147 -22.078 -39.294 1.00 48.19 276 ASP A C 1
ATOM 2166 O O . ASP A 1 276 ? 42.967 -23.182 -39.864 1.00 48.19 276 ASP A O 1
#

pLDDT: mean 85.52, std 8.95, range [48.19, 95.69]

Solvent-accessible surface area (backbone atoms only — not comparable to full-atom values): 15017 Å² total; per-residue (Å²): 133,42,69,47,27,35,67,42,39,45,52,50,52,17,50,52,48,11,64,76,70,74,46,58,51,72,58,26,40,38,51,51,19,45,74,40,74,30,95,35,45,68,57,44,52,55,42,41,73,77,41,57,78,36,50,50,46,28,31,65,45,71,70,31,70,45,78,54,55,50,61,76,34,80,58,24,52,62,56,50,52,55,51,48,51,62,76,37,44,67,62,44,68,76,31,43,30,46,82,64,42,80,74,45,78,45,60,79,45,66,48,73,42,34,75,79,23,34,35,45,31,39,30,43,35,31,42,36,31,47,65,41,93,88,45,84,92,54,39,37,39,38,43,33,38,31,39,37,28,36,33,60,52,100,91,40,50,36,64,32,95,72,74,20,71,40,80,76,46,75,46,40,51,46,54,56,52,51,54,49,53,51,52,52,50,52,51,52,52,53,51,64,71,57,58,77,51,34,52,54,32,50,52,46,9,67,74,69,74,49,53,51,78,62,22,59,60,50,72,80,34,52,71,45,80,42,59,45,102,87,70,53,65,67,30,32,35,42,33,46,82,68,37,84,50,64,72,58,45,53,54,47,30,72,72,70,73,39,63,59,45,82,42,61,59,67,59,66,81,40,36,65,56,81,84,130

Organism: Ectopseudomonas oleovorans (NCBI:txid301)

Radius of gyration: 38.94 Å; Cα contacts (8 Å, |Δi|>4): 427; chains: 1; bounding box: 78×53×102 Å

Nearest PDB structures (foldseek):
  5u9o-assembly2_B  TM=3.325E-01  e=4.507E-02  Arabidopsis thaliana
  6jzf-assembly1_B  TM=3.448E-01  e=8.795E-02  Arabidopsis thaliana
  6baq-assembly8_H  TM=2.745E-01  e=6.490E-02  Mus musculus
  6baq-assembly2_B  TM=3.374E-01  e=1.346E-01  Mus musculus
  6ue5-assembly1_A  TM=4.211E-01  e=6.993E+00  Homo sapiens